Protein AF-X0Z1Y8-F1 (afdb_monomer)

Organism: NCBI:txid412755

pLDDT: mean 85.91, std 9.25, range [55.91, 96.5]

Foldseek 3Di:
DLFVCCQPVVDKDWDQQLCPDPVNVNDPVCVVVQFGTKIKHFQDDPPHGPGIDMDTDHPPDDHDDVVNNVVRNVVSPVRSNVVVVVVVVVVVVVVVVVVVVVVVVVVVVVVVVVLVVQLVQLVVQLVVCVVVVNPVSNVVSVVSNVVSVVVVVVVVVVVVVVPDPDDWDWDFDQVVVLVVVLCVVCVVVCVVVVHDDDDDDDPPGGTDGGRSVVVSVVSNVVRD

InterPro domains:
  IPR003018 GAF domain [PF01590] (6-83)
  IPR029016 GAF-like domain superfamily [G3DSA:3.30.450.40] (1-94)
  IPR036890 Histidine kinase/HSP90-like ATPase superfamily [G3DSA:3.30.565.10] (166-224)
  IPR036890 Histidine kinase/HSP90-like ATPase superfamily [SSF55874] (158-223)
  IPR052023 Sensor histidine kinase KdpD [PTHR45569] (35-223)

Nearest PDB structures (foldseek):
  3p01-assembly2_C  TM=8.371E-01  e=6.805E-04  Nostoc sp. PCC 7120 = FACHB-418
  3p01-assembly1_A  TM=8.060E-01  e=1.426E-03  Nostoc sp. PCC 7120 = FACHB-418
  2qyb-assembly1_A-2  TM=7.926E-01  e=8.010E-03  Geobacter sulfurreducens PCA
  4q20-assembly1_A  TM=4.928E-01  e=6.658E-03  Caulobacter vibrioides CB15
  6paj-assembly1_B  TM=5.380E-01  e=1.283E-01  Staphylococcus aureus

Sequence (224 aa):
TIMNMVITQGEAVLSADALADERFHGGESIVAGNIRSAICVPLRSRDKVLGLVQVHNEEGSRQFSEDDQLMMVAIGNAAGMALENARLFQTILRAERLAAVGGVVAGLSHYIKNVLNGMQAGAMVVQMTLQNKDLDGLSKGWEIVRKNLGKVKDLVMDMLSYTKERKLQLEPVNPNDIVSDVLELMQSKAQGRGIRLTANLDSRLGAAMLDPTGIHRVLLNLVG

Mean predicted aligned error: 14.87 Å

Structure (mmCIF, N/CA/C/O backbone):
data_AF-X0Z1Y8-F1
#
_entry.id   AF-X0Z1Y8-F1
#
loop_
_atom_site.group_PDB
_atom_site.id
_at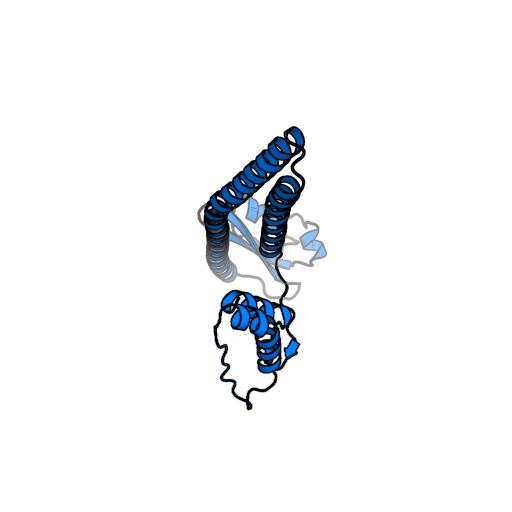om_site.type_symbol
_atom_site.label_atom_id
_atom_site.label_alt_id
_atom_site.label_comp_id
_atom_site.label_asym_id
_atom_site.label_entity_id
_atom_site.label_seq_id
_atom_site.pdbx_PDB_ins_code
_atom_site.Cartn_x
_atom_site.Cartn_y
_atom_site.Cartn_z
_atom_site.occupancy
_atom_site.B_iso_or_equiv
_atom_site.auth_seq_id
_atom_site.auth_comp_id
_atom_site.auth_asym_id
_atom_site.auth_atom_id
_atom_site.pdbx_PDB_model_num
ATOM 1 N N . THR A 1 1 ? 34.442 -0.275 -17.923 1.00 78.12 1 THR A N 1
ATOM 2 C CA . THR A 1 1 ? 33.423 -1.136 -18.564 1.00 78.12 1 THR A CA 1
ATOM 3 C C . THR A 1 1 ? 32.461 -0.266 -19.354 1.00 78.12 1 THR A C 1
ATOM 5 O O . THR A 1 1 ? 32.333 0.912 -19.026 1.00 78.12 1 THR A O 1
ATOM 8 N N . ILE A 1 2 ? 31.782 -0.827 -20.361 1.00 81.62 2 ILE A N 1
ATOM 9 C CA . ILE A 1 2 ? 30.791 -0.114 -21.194 1.00 81.62 2 ILE A CA 1
ATOM 10 C C . ILE A 1 2 ? 29.753 0.620 -20.322 1.00 81.62 2 ILE A C 1
ATOM 12 O O . ILE A 1 2 ? 29.476 1.796 -20.534 1.00 81.62 2 ILE A O 1
ATOM 16 N N . MET A 1 3 ? 29.246 -0.042 -19.277 1.00 84.88 3 MET A N 1
ATOM 17 C CA . MET A 1 3 ? 28.254 0.522 -18.352 1.00 84.88 3 MET A CA 1
ATOM 18 C C . MET A 1 3 ? 28.742 1.783 -17.622 1.00 84.88 3 MET A C 1
ATOM 20 O O . MET A 1 3 ? 28.025 2.780 -17.581 1.00 84.88 3 MET A O 1
ATOM 24 N N . ASN A 1 4 ? 29.965 1.775 -17.076 1.00 84.50 4 ASN A N 1
ATOM 25 C CA . ASN A 1 4 ? 30.493 2.922 -16.323 1.00 84.50 4 ASN A CA 1
ATOM 26 C C . ASN A 1 4 ? 30.640 4.168 -17.197 1.00 84.50 4 ASN A C 1
ATOM 28 O O . ASN A 1 4 ? 30.411 5.277 -16.719 1.00 84.50 4 ASN A O 1
ATOM 32 N N . MET A 1 5 ? 31.004 3.988 -18.468 1.00 84.38 5 MET A N 1
ATOM 33 C CA . MET A 1 5 ? 31.133 5.095 -19.412 1.00 84.38 5 MET A CA 1
ATOM 34 C C . MET A 1 5 ? 29.774 5.767 -19.634 1.00 84.38 5 MET A C 1
ATOM 36 O O . MET A 1 5 ? 29.654 6.976 -19.454 1.00 84.38 5 MET A O 1
ATOM 40 N N . VAL A 1 6 ? 28.727 4.971 -19.872 1.00 88.31 6 VAL A N 1
ATOM 41 C CA . VAL A 1 6 ? 27.353 5.468 -20.053 1.00 88.31 6 VAL A CA 1
ATOM 42 C C . VAL A 1 6 ? 26.800 6.123 -18.783 1.00 88.31 6 VAL A C 1
ATOM 44 O O . VAL A 1 6 ? 26.145 7.155 -18.869 1.00 88.31 6 VAL A O 1
ATOM 47 N N . ILE A 1 7 ? 27.076 5.581 -17.593 1.00 87.19 7 ILE A N 1
ATOM 48 C CA . ILE A 1 7 ? 26.606 6.171 -16.325 1.00 87.19 7 ILE A CA 1
ATOM 49 C C . ILE A 1 7 ? 27.295 7.510 -16.039 1.00 87.19 7 ILE A C 1
ATOM 51 O O . ILE A 1 7 ? 26.641 8.453 -15.601 1.00 87.19 7 ILE A O 1
ATOM 55 N N . THR A 1 8 ? 28.607 7.592 -16.276 1.00 85.31 8 THR A N 1
ATOM 56 C CA . THR A 1 8 ? 29.418 8.754 -15.878 1.00 85.31 8 THR A CA 1
ATOM 57 C C . THR A 1 8 ? 29.324 9.889 -16.893 1.00 85.31 8 THR A C 1
ATOM 59 O O . THR A 1 8 ? 29.203 11.047 -16.510 1.00 85.31 8 THR A O 1
ATOM 62 N N . GLN A 1 9 ? 29.375 9.564 -18.186 1.00 86.56 9 GLN A N 1
ATOM 63 C CA . GLN A 1 9 ? 29.324 10.552 -19.269 1.00 86.56 9 GLN A CA 1
ATOM 64 C C . GLN A 1 9 ? 27.881 10.831 -19.703 1.00 86.56 9 GLN A C 1
ATOM 66 O O . GLN A 1 9 ? 27.570 11.902 -20.217 1.00 86.56 9 GLN A O 1
ATOM 71 N N . GLY A 1 10 ? 26.968 9.882 -19.472 1.00 85.25 10 GLY A N 1
ATOM 72 C CA . GLY A 1 10 ? 25.587 9.983 -19.929 1.00 85.25 10 GLY A CA 1
ATOM 73 C C . GLY A 1 10 ? 25.446 9.879 -21.447 1.00 85.25 10 GLY A C 1
ATOM 74 O O . GLY A 1 10 ? 24.407 10.245 -21.98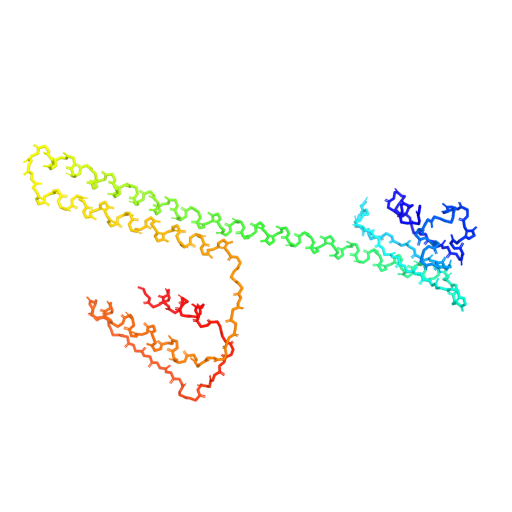4 1.00 85.25 10 GLY A O 1
ATOM 75 N N . GLU A 1 11 ? 26.464 9.404 -22.153 1.00 89.19 11 GLU A N 1
ATOM 76 C CA . GLU A 1 11 ? 26.443 9.258 -23.605 1.00 89.19 11 GLU A CA 1
ATOM 77 C C . GLU A 1 11 ? 26.226 7.801 -23.996 1.00 89.19 11 GLU A C 1
ATOM 79 O O . GLU A 1 11 ? 26.629 6.883 -23.282 1.00 89.19 11 GLU A O 1
ATOM 84 N N . ALA A 1 12 ? 25.543 7.589 -25.119 1.00 91.94 12 ALA A N 1
ATOM 85 C CA . ALA A 1 12 ? 25.347 6.257 -25.665 1.00 91.94 12 ALA A CA 1
ATOM 86 C C . ALA A 1 12 ? 26.664 5.712 -26.227 1.00 91.94 12 ALA A C 1
ATOM 88 O O . ALA A 1 12 ? 27.411 6.425 -26.890 1.00 91.94 12 ALA A O 1
ATOM 89 N N . VAL A 1 13 ? 26.908 4.426 -26.007 1.00 92.81 13 VAL A N 1
ATOM 90 C CA . VAL A 1 13 ? 28.090 3.720 -26.494 1.00 92.81 13 VAL A CA 1
ATOM 91 C C . VAL A 1 13 ? 27.657 2.670 -27.506 1.00 92.81 13 VAL A C 1
ATOM 93 O O . VAL A 1 13 ? 26.865 1.785 -27.183 1.00 92.81 13 VAL A O 1
ATOM 96 N N . LEU A 1 14 ? 28.222 2.754 -28.707 1.00 91.81 14 LEU A N 1
ATOM 97 C CA . LEU A 1 14 ? 28.202 1.704 -29.720 1.00 91.81 14 LEU A CA 1
ATOM 98 C C . LEU A 1 14 ? 29.616 1.127 -29.852 1.00 91.81 14 LEU A C 1
ATOM 100 O O . LEU A 1 14 ? 30.602 1.868 -29.937 1.00 91.81 14 LEU A O 1
ATOM 104 N N . SER A 1 15 ? 29.708 -0.200 -29.842 1.00 89.75 15 SER A N 1
ATOM 105 C CA . SER A 1 15 ? 30.943 -0.939 -30.089 1.00 89.75 15 SER A CA 1
ATOM 106 C C . SER A 1 15 ? 30.667 -2.081 -31.063 1.00 89.75 15 SER A C 1
ATOM 108 O O . SER A 1 15 ? 29.771 -2.896 -30.829 1.00 89.75 15 SER A O 1
ATOM 110 N N . ALA A 1 16 ? 31.414 -2.113 -32.168 1.00 82.00 16 ALA A N 1
ATOM 111 C CA . ALA A 1 16 ? 31.315 -3.157 -33.189 1.00 82.00 16 ALA A CA 1
ATOM 112 C C . ALA A 1 16 ? 32.078 -4.435 -32.793 1.00 82.00 16 ALA A C 1
ATOM 114 O O . ALA A 1 16 ? 31.655 -5.529 -33.164 1.00 82.00 16 ALA A O 1
ATOM 115 N N . ASP A 1 17 ? 33.154 -4.288 -32.011 1.00 83.56 17 ASP A N 1
ATOM 116 C CA . ASP A 1 17 ? 33.876 -5.376 -31.347 1.00 83.56 17 ASP A CA 1
ATOM 117 C C . ASP A 1 17 ? 34.370 -4.912 -29.968 1.00 83.56 17 ASP A C 1
ATOM 119 O O . ASP A 1 17 ? 35.420 -4.288 -29.844 1.00 83.56 17 ASP A O 1
ATOM 123 N N . ALA A 1 18 ? 33.609 -5.220 -28.922 1.00 82.12 18 ALA A N 1
ATOM 124 C CA . ALA A 1 18 ? 33.874 -4.818 -27.549 1.00 82.12 18 ALA A CA 1
ATOM 125 C C . ALA A 1 18 ? 35.120 -5.485 -26.941 1.00 82.12 18 ALA A C 1
ATOM 127 O O . ALA A 1 18 ? 35.651 -4.962 -25.959 1.00 82.12 18 ALA A O 1
ATOM 128 N N . LEU A 1 19 ? 35.584 -6.615 -27.495 1.00 79.06 19 LEU A N 1
ATOM 129 C CA . LEU A 1 19 ? 36.833 -7.262 -27.080 1.00 79.06 19 LEU A CA 1
ATOM 130 C C . LEU A 1 19 ? 38.054 -6.555 -27.675 1.00 79.06 19 LEU A C 1
ATOM 132 O O . LEU A 1 19 ? 39.077 -6.452 -27.000 1.00 79.06 19 LEU A O 1
ATOM 136 N N . ALA A 1 20 ? 37.937 -6.057 -28.908 1.00 80.06 20 ALA A N 1
ATOM 137 C CA . ALA A 1 20 ? 38.989 -5.301 -29.588 1.00 80.06 20 ALA A CA 1
ATOM 138 C C . ALA A 1 20 ? 38.958 -3.788 -29.285 1.00 80.06 20 ALA A C 1
ATOM 140 O O . ALA A 1 20 ? 39.899 -3.069 -29.614 1.00 80.06 20 ALA A O 1
ATOM 141 N N . ASP A 1 21 ? 37.887 -3.288 -28.668 1.00 82.12 21 ASP A N 1
ATOM 142 C CA . ASP A 1 21 ? 37.710 -1.872 -28.349 1.00 82.12 21 ASP A CA 1
ATOM 143 C C . ASP A 1 21 ? 38.613 -1.432 -27.183 1.00 82.12 21 ASP A C 1
ATOM 145 O O . ASP A 1 21 ? 38.378 -1.758 -26.011 1.00 82.12 21 ASP A O 1
ATOM 149 N N . GLU A 1 22 ? 39.638 -0.634 -27.501 1.00 78.88 22 GLU A N 1
ATOM 150 C CA . GLU A 1 22 ? 40.607 -0.102 -26.533 1.00 78.88 22 GLU A CA 1
ATOM 151 C C . GLU A 1 22 ? 39.940 0.674 -25.388 1.00 78.88 22 GLU A C 1
ATOM 153 O O . GLU A 1 22 ? 40.466 0.708 -24.278 1.00 78.88 22 GLU A O 1
ATOM 158 N N . ARG A 1 23 ? 38.736 1.235 -25.586 1.00 81.00 23 ARG A N 1
ATOM 159 C CA . ARG A 1 23 ? 38.003 1.938 -24.516 1.00 81.00 23 ARG A CA 1
ATOM 160 C C . ARG A 1 23 ? 37.663 1.020 -23.342 1.00 81.00 23 ARG A C 1
ATOM 162 O O . ARG A 1 23 ? 37.472 1.501 -22.222 1.00 81.00 23 ARG A O 1
ATOM 169 N N . PHE A 1 24 ? 37.573 -0.293 -23.566 1.00 79.44 24 PHE A N 1
ATOM 170 C CA . PHE A 1 24 ? 37.102 -1.251 -22.563 1.00 79.44 24 PHE A CA 1
ATOM 171 C C . PHE A 1 24 ? 38.148 -2.273 -22.118 1.00 79.44 24 PHE A C 1
ATOM 173 O O . PHE A 1 24 ? 37.882 -2.965 -21.133 1.00 79.44 24 PHE A O 1
ATOM 180 N N . HIS A 1 25 ? 39.312 -2.330 -22.781 1.00 72.56 25 HIS A N 1
ATOM 181 C CA . HIS A 1 25 ? 40.465 -3.174 -22.428 1.00 72.56 25 HIS A CA 1
ATOM 182 C C . HIS A 1 25 ? 40.100 -4.646 -22.139 1.00 72.56 25 HIS A C 1
ATOM 184 O O . HIS A 1 25 ? 40.659 -5.254 -21.229 1.00 72.56 25 HIS A O 1
ATOM 190 N N . GLY A 1 26 ? 39.112 -5.211 -22.848 1.00 63.31 26 GLY A N 1
ATOM 191 C CA . GLY A 1 26 ? 38.661 -6.588 -22.610 1.00 63.31 26 GLY A CA 1
ATOM 192 C C . GLY A 1 26 ? 38.168 -6.842 -21.178 1.00 63.31 26 GLY A C 1
ATOM 193 O O . GLY A 1 26 ? 38.454 -7.889 -20.608 1.00 63.31 26 GLY A O 1
ATOM 194 N N . GLY A 1 27 ? 37.474 -5.877 -20.562 1.00 74.88 27 GLY A N 1
ATOM 195 C CA . GLY A 1 27 ? 37.014 -5.995 -19.173 1.00 74.88 27 GLY A CA 1
ATOM 196 C C . GLY A 1 27 ? 36.265 -7.306 -18.878 1.00 74.88 27 GLY A C 1
ATOM 197 O O . GLY A 1 27 ? 35.557 -7.824 -19.740 1.00 74.88 27 GLY A O 1
ATOM 198 N N . GLU A 1 28 ? 36.377 -7.816 -17.645 1.00 69.44 28 GLU A N 1
ATOM 199 C CA . GLU A 1 28 ? 35.898 -9.159 -17.254 1.00 69.44 28 GLU A CA 1
ATOM 200 C C . GLU A 1 28 ? 34.459 -9.466 -17.688 1.00 69.44 28 GLU A C 1
ATOM 202 O O . GLU A 1 28 ? 34.179 -10.567 -18.146 1.00 69.44 28 GLU A O 1
ATOM 207 N N . SER A 1 29 ? 33.548 -8.491 -17.618 1.00 70.50 29 SER A N 1
ATOM 208 C CA . SER A 1 29 ? 32.147 -8.671 -18.021 1.00 70.50 29 SER A CA 1
ATOM 209 C C . SER A 1 29 ? 31.949 -8.855 -19.534 1.00 70.50 29 SER A C 1
ATOM 211 O O . SER A 1 29 ? 30.953 -9.432 -19.953 1.00 70.50 29 SER A O 1
ATOM 213 N N . ILE A 1 30 ? 32.858 -8.323 -20.356 1.00 74.44 30 ILE A N 1
ATOM 214 C CA . ILE A 1 30 ? 32.839 -8.448 -21.822 1.00 74.44 30 ILE A CA 1
ATOM 215 C C . ILE A 1 30 ? 33.364 -9.830 -22.212 1.00 74.44 30 ILE A C 1
ATOM 217 O O . ILE A 1 30 ? 32.741 -10.514 -23.021 1.00 74.44 30 ILE A O 1
ATOM 221 N N . VAL A 1 31 ? 34.459 -10.260 -21.575 1.00 71.44 31 VAL A N 1
ATOM 222 C CA . VAL A 1 31 ? 35.073 -11.578 -21.791 1.00 71.44 31 VAL A CA 1
ATOM 223 C C . VAL A 1 31 ? 34.163 -12.697 -21.286 1.00 71.44 31 VAL A C 1
ATOM 225 O O . VAL A 1 31 ? 33.881 -13.634 -22.025 1.00 71.44 31 VAL A O 1
ATOM 228 N N . ALA A 1 32 ? 33.640 -12.584 -20.062 1.00 70.62 32 ALA A N 1
ATOM 229 C CA . ALA A 1 32 ? 32.746 -13.584 -19.478 1.00 70.62 32 ALA A CA 1
ATOM 230 C C . ALA A 1 32 ? 31.402 -13.698 -20.216 1.00 70.62 32 ALA A C 1
ATOM 232 O O . ALA A 1 32 ? 30.784 -14.758 -20.196 1.00 70.62 32 ALA A O 1
ATOM 233 N N . GLY A 1 33 ? 30.949 -12.616 -20.859 1.00 69.25 33 GLY A N 1
ATOM 234 C CA . GLY A 1 33 ? 29.703 -12.576 -21.626 1.00 69.25 33 GLY A CA 1
ATOM 235 C C . GLY A 1 33 ? 29.858 -12.849 -23.124 1.00 69.25 33 GLY A C 1
ATOM 236 O O . GLY A 1 33 ? 28.874 -12.712 -23.839 1.00 69.25 33 GLY A O 1
ATOM 237 N N . ASN A 1 34 ? 31.068 -13.162 -23.611 1.00 77.62 34 ASN A N 1
ATOM 238 C CA . ASN A 1 34 ? 31.392 -13.298 -25.040 1.00 77.62 34 ASN A CA 1
ATOM 239 C C . ASN A 1 34 ? 30.817 -12.161 -25.918 1.00 77.62 34 ASN A C 1
ATOM 241 O O . ASN A 1 34 ? 30.298 -12.380 -27.016 1.00 77.62 34 ASN A O 1
ATOM 245 N N . ILE A 1 35 ? 30.867 -10.929 -25.403 1.00 81.56 35 ILE A N 1
ATOM 246 C CA . ILE A 1 35 ? 30.232 -9.770 -26.033 1.00 81.56 35 ILE A CA 1
ATOM 247 C C . ILE A 1 35 ? 31.083 -9.329 -27.223 1.00 81.56 35 ILE A C 1
ATOM 249 O O . ILE A 1 35 ? 32.196 -8.837 -27.038 1.00 81.56 35 ILE A O 1
ATOM 253 N N . ARG A 1 36 ? 30.540 -9.460 -28.440 1.00 84.00 36 ARG A N 1
ATOM 254 C CA . ARG A 1 36 ? 31.187 -8.983 -29.668 1.00 84.00 36 ARG A CA 1
ATOM 255 C C . ARG A 1 36 ? 30.708 -7.588 -30.023 1.00 84.00 36 ARG A C 1
ATOM 257 O O . ARG A 1 36 ? 31.449 -6.644 -29.822 1.00 84.00 36 ARG A O 1
ATOM 264 N N . SER A 1 37 ? 29.460 -7.404 -30.439 1.00 87.94 37 SER A N 1
ATOM 265 C CA . SER A 1 37 ? 28.920 -6.053 -30.658 1.00 87.94 37 SER A CA 1
ATOM 266 C C . SER A 1 37 ? 27.974 -5.654 -29.535 1.00 87.94 37 SER A C 1
ATOM 268 O O . SER A 1 37 ? 27.176 -6.479 -29.093 1.00 87.94 37 SER A O 1
ATOM 270 N N . ALA A 1 38 ? 28.000 -4.394 -29.102 1.00 90.69 38 ALA A N 1
ATOM 271 C CA . ALA A 1 38 ? 27.115 -3.900 -28.052 1.00 90.69 38 ALA A CA 1
ATOM 272 C C . ALA A 1 38 ? 26.642 -2.464 -28.299 1.00 90.69 38 ALA A C 1
ATOM 274 O O . ALA A 1 38 ? 27.422 -1.598 -28.696 1.00 90.69 38 ALA A O 1
ATOM 275 N N . ILE A 1 39 ? 25.375 -2.214 -27.971 1.00 92.81 39 ILE A N 1
ATOM 276 C CA . ILE A 1 39 ? 24.812 -0.881 -27.760 1.00 92.81 39 ILE A CA 1
ATOM 277 C C . ILE A 1 39 ? 24.496 -0.747 -26.275 1.00 92.81 39 ILE A C 1
ATOM 279 O O . ILE A 1 39 ? 23.815 -1.593 -25.695 1.00 92.81 39 ILE A O 1
ATOM 283 N N . CYS A 1 40 ? 24.940 0.339 -25.660 1.00 93.38 40 CYS A N 1
ATOM 284 C CA . CYS A 1 40 ? 24.544 0.714 -24.313 1.00 93.38 40 CYS A CA 1
ATOM 285 C C . CYS A 1 40 ? 24.048 2.157 -24.323 1.00 93.38 40 CYS A C 1
ATOM 287 O O . CYS A 1 40 ? 24.768 3.063 -24.740 1.00 93.38 40 CYS A O 1
ATOM 289 N N . VAL A 1 41 ? 22.814 2.373 -23.878 1.00 95.31 41 VAL A N 1
ATOM 290 C CA . VAL A 1 41 ? 22.162 3.685 -23.868 1.00 95.31 41 VAL A CA 1
ATOM 291 C C . VAL A 1 41 ? 21.711 4.045 -22.459 1.00 95.31 41 VAL A C 1
ATOM 293 O O . VAL A 1 41 ? 21.265 3.173 -21.708 1.00 95.31 41 VAL A O 1
ATOM 296 N N . PRO A 1 42 ? 21.807 5.321 -22.067 1.00 94.94 42 PRO A N 1
ATOM 297 C CA . PRO A 1 42 ? 21.351 5.755 -20.760 1.00 94.94 42 PRO A CA 1
ATOM 298 C C . PRO A 1 42 ? 19.821 5.867 -20.731 1.00 94.94 42 PRO A C 1
ATOM 300 O O . PRO A 1 42 ? 19.185 6.315 -21.685 1.00 94.94 42 PRO A O 1
ATOM 303 N N . LEU A 1 43 ? 19.227 5.525 -19.592 1.00 95.44 43 LEU A N 1
ATOM 304 C CA . LEU A 1 43 ? 17.845 5.858 -19.267 1.00 95.44 43 LEU A CA 1
ATOM 305 C C . LEU A 1 43 ? 17.826 7.252 -18.651 1.00 95.44 43 LEU A C 1
ATOM 307 O O . LEU A 1 43 ? 18.103 7.413 -17.459 1.00 95.44 43 LEU A O 1
ATOM 311 N N . ARG A 1 44 ? 17.560 8.274 -19.465 1.00 88.56 44 ARG A N 1
ATOM 312 C CA . ARG A 1 44 ? 17.627 9.675 -19.033 1.00 88.56 44 ARG A CA 1
ATOM 313 C C . ARG A 1 44 ? 16.255 10.249 -18.727 1.00 88.56 44 ARG A C 1
ATOM 315 O O . ARG A 1 44 ? 15.292 10.028 -19.454 1.00 88.56 44 ARG A O 1
ATOM 322 N N . SER A 1 45 ? 16.200 11.047 -17.671 1.00 89.06 45 SER A N 1
ATOM 323 C CA . SER A 1 45 ? 15.100 11.972 -17.422 1.00 89.06 45 SER A CA 1
ATOM 324 C C . SER A 1 45 ? 15.689 13.324 -17.042 1.00 89.06 45 SER A C 1
ATOM 326 O O . SER A 1 45 ? 16.414 13.433 -16.049 1.00 89.06 45 SER A O 1
ATOM 328 N N . ARG A 1 46 ? 15.400 14.351 -17.851 1.00 82.94 46 ARG A N 1
ATOM 329 C CA . ARG A 1 46 ? 16.033 15.680 -17.755 1.00 82.94 46 ARG A CA 1
ATOM 330 C C . ARG A 1 46 ? 17.565 15.540 -17.688 1.00 82.94 46 ARG A C 1
ATOM 332 O O . ARG A 1 46 ? 18.144 14.861 -18.530 1.00 82.94 46 ARG A O 1
ATOM 339 N N . ASP A 1 47 ? 18.200 16.108 -16.666 1.00 81.38 47 ASP A N 1
ATOM 340 C CA . ASP A 1 47 ? 19.659 16.139 -16.502 1.00 81.38 47 ASP A CA 1
ATOM 341 C C . ASP A 1 47 ? 20.218 14.939 -15.714 1.00 81.38 47 ASP A C 1
ATOM 343 O O . ASP A 1 47 ? 21.361 14.970 -15.256 1.00 81.38 47 ASP A O 1
ATOM 347 N N . LYS A 1 48 ? 19.420 13.882 -15.495 1.00 88.06 48 LYS A N 1
ATOM 348 C CA . LYS A 1 48 ? 19.820 12.723 -14.683 1.00 88.06 48 LYS A CA 1
ATOM 349 C C . LYS A 1 48 ? 19.751 11.419 -15.465 1.00 88.06 48 LYS A C 1
ATOM 351 O O . LYS A 1 48 ? 18.752 11.106 -16.112 1.00 88.06 48 LYS A O 1
ATOM 356 N N . VAL A 1 49 ? 20.811 10.625 -15.335 1.00 91.62 49 VAL A N 1
ATOM 357 C CA . VAL A 1 49 ? 20.840 9.220 -15.752 1.00 91.62 49 VAL A CA 1
ATOM 358 C C . VAL A 1 49 ? 20.246 8.389 -14.615 1.00 91.62 49 VAL A C 1
ATOM 360 O O . VAL A 1 49 ? 20.801 8.337 -13.520 1.00 91.62 49 VAL A O 1
ATOM 363 N N . LEU A 1 50 ? 19.091 7.776 -14.860 1.00 92.00 50 LEU A N 1
ATOM 364 C CA . LEU A 1 50 ? 18.382 6.930 -13.893 1.00 92.00 50 LEU A CA 1
ATOM 365 C C . LEU A 1 50 ? 18.829 5.466 -13.958 1.00 92.00 50 LEU A C 1
ATOM 367 O O . LEU A 1 50 ? 18.593 4.702 -13.026 1.00 92.00 50 LEU A O 1
ATOM 371 N N . GLY A 1 51 ? 19.456 5.079 -15.066 1.00 91.75 51 GLY A N 1
ATOM 372 C CA . GLY A 1 51 ? 19.927 3.730 -15.336 1.00 91.75 51 GLY A CA 1
ATOM 373 C C . GLY A 1 51 ? 20.460 3.620 -16.759 1.00 91.75 51 GLY A C 1
ATOM 374 O O . GLY A 1 51 ? 20.736 4.630 -17.405 1.00 91.75 51 GLY A O 1
ATOM 375 N N . LEU A 1 52 ? 20.574 2.396 -17.259 1.00 94.19 52 LEU A N 1
ATOM 376 C CA . LEU A 1 52 ? 20.998 2.111 -18.625 1.00 94.19 52 LEU A CA 1
ATOM 377 C C . LEU A 1 52 ? 20.250 0.903 -19.180 1.00 94.19 52 LEU A C 1
ATOM 379 O O . LEU A 1 52 ? 19.731 0.083 -18.422 1.00 94.19 52 LEU A O 1
ATOM 383 N N . VAL A 1 53 ? 20.231 0.793 -20.502 1.00 92.56 53 VAL A N 1
ATOM 384 C CA . VAL A 1 53 ? 19.828 -0.409 -21.228 1.00 92.56 53 VAL A CA 1
ATOM 385 C C . VAL A 1 53 ? 20.989 -0.811 -22.116 1.00 92.56 53 VAL A C 1
ATOM 387 O O . VAL A 1 53 ? 21.532 0.014 -22.850 1.00 92.56 53 VAL A O 1
ATOM 390 N N . GLN A 1 54 ? 21.358 -2.084 -22.047 1.00 90.75 54 GLN A N 1
ATOM 391 C CA . GLN A 1 54 ? 22.400 -2.661 -22.877 1.00 90.75 54 GLN A CA 1
ATOM 392 C C . GLN A 1 54 ? 21.822 -3.805 -23.700 1.00 90.75 54 GLN A C 1
ATOM 394 O O . GLN A 1 54 ? 21.104 -4.652 -23.174 1.00 90.75 54 GLN A O 1
ATOM 399 N N . VAL A 1 55 ? 22.181 -3.838 -24.977 1.00 90.06 55 VAL A N 1
ATOM 400 C CA . VAL A 1 55 ? 21.935 -4.962 -25.879 1.00 90.06 55 VAL A CA 1
ATOM 401 C C . VAL A 1 55 ? 23.275 -5.364 -26.475 1.00 90.06 55 VAL A C 1
ATOM 403 O O . VAL A 1 55 ? 24.086 -4.505 -26.824 1.00 90.06 55 VAL A O 1
ATOM 406 N N . HIS A 1 56 ? 23.534 -6.664 -26.548 1.00 89.25 56 HIS A N 1
ATOM 407 C CA . HIS A 1 56 ? 24.752 -7.202 -27.131 1.00 89.25 56 HIS A CA 1
ATOM 408 C C . HIS A 1 56 ? 24.457 -8.415 -28.003 1.00 89.25 56 HIS A C 1
ATOM 410 O O . HIS A 1 56 ? 23.465 -9.105 -27.785 1.00 89.25 56 HIS A O 1
ATOM 416 N N . ASN A 1 57 ? 25.355 -8.669 -28.951 1.00 86.81 57 ASN A N 1
ATOM 417 C CA . ASN A 1 57 ? 25.358 -9.877 -29.759 1.00 86.81 57 ASN A CA 1
ATOM 418 C C . ASN A 1 57 ? 26.640 -10.681 -29.525 1.00 86.81 57 ASN A C 1
ATOM 420 O O . ASN A 1 57 ? 27.706 -10.125 -29.235 1.00 86.81 57 ASN A O 1
ATOM 424 N N . GLU A 1 58 ? 26.510 -11.988 -29.719 1.00 82.06 58 GLU A N 1
ATOM 425 C CA . GLU A 1 58 ? 27.605 -12.954 -29.720 1.00 82.06 58 GLU A CA 1
ATOM 426 C C . GLU A 1 58 ? 28.245 -13.080 -31.117 1.00 82.06 58 GLU A C 1
ATOM 428 O O . GLU A 1 58 ? 27.781 -12.510 -32.111 1.00 82.06 58 GLU A O 1
ATOM 433 N N . GLU A 1 59 ? 29.335 -13.837 -31.198 1.00 71.25 59 GLU A N 1
ATOM 434 C CA . GLU A 1 59 ? 30.122 -14.041 -32.416 1.00 71.25 59 GLU A CA 1
ATOM 435 C C . GLU A 1 59 ? 29.318 -14.664 -33.572 1.00 71.25 59 GLU A C 1
ATOM 437 O O . GLU A 1 59 ? 28.481 -15.540 -33.374 1.00 71.25 59 GLU A O 1
ATOM 442 N N . GLY A 1 60 ? 29.551 -14.182 -34.799 1.00 66.31 60 GLY A N 1
ATOM 443 C CA . GLY A 1 60 ? 28.808 -14.597 -36.000 1.00 66.31 60 GLY A CA 1
ATOM 444 C C . GLY A 1 60 ? 27.470 -13.875 -36.223 1.00 66.31 60 GLY A C 1
ATOM 445 O O . GLY A 1 60 ? 26.822 -14.096 -37.245 1.00 66.31 60 GLY A O 1
ATOM 446 N N . SER A 1 61 ? 27.070 -12.988 -35.310 1.00 73.50 61 SER A N 1
ATOM 447 C CA . SER A 1 61 ? 25.856 -12.172 -35.433 1.00 73.50 61 SER A CA 1
ATOM 44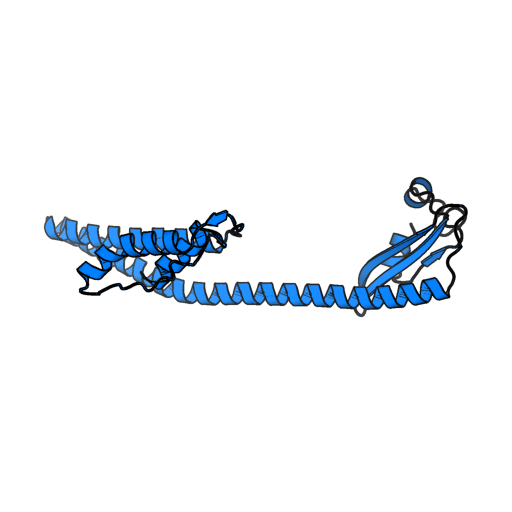8 C C . SER A 1 61 ? 26.093 -10.856 -36.187 1.00 73.50 61 SER A C 1
ATOM 450 O O . SER A 1 61 ? 27.222 -10.380 -36.317 1.00 73.50 61 SER A O 1
ATOM 452 N N . ARG A 1 62 ? 25.008 -10.228 -36.664 1.00 81.75 62 ARG A N 1
ATOM 453 C CA . ARG A 1 62 ? 25.039 -8.896 -37.295 1.00 81.75 62 ARG A CA 1
ATOM 454 C C . ARG A 1 62 ? 25.633 -7.850 -36.335 1.00 81.75 62 ARG A C 1
ATOM 456 O O . ARG A 1 62 ? 25.266 -7.811 -35.163 1.00 81.75 62 ARG A O 1
ATOM 463 N N . GLN A 1 63 ? 26.477 -6.961 -36.858 1.00 85.44 63 GLN A N 1
ATOM 464 C CA . GLN A 1 63 ? 26.949 -5.780 -36.131 1.00 85.44 63 GLN A CA 1
ATOM 465 C C . GLN A 1 63 ? 25.853 -4.714 -36.040 1.00 85.44 63 GLN A C 1
ATOM 467 O O . GLN A 1 63 ? 25.103 -4.482 -36.993 1.00 85.44 63 GLN A O 1
ATOM 472 N N . PHE A 1 64 ? 25.787 -4.053 -34.889 1.00 89.94 64 PHE A N 1
ATOM 473 C CA . PHE A 1 64 ? 24.914 -2.905 -34.691 1.00 89.94 64 PHE A CA 1
ATOM 474 C C . PHE A 1 64 ? 25.387 -1.700 -35.505 1.00 89.94 64 PHE A C 1
ATOM 476 O O . PHE A 1 64 ? 26.579 -1.405 -35.572 1.00 89.94 64 PHE A O 1
ATOM 483 N N . SER A 1 65 ? 24.427 -1.010 -36.106 1.00 91.62 65 SER A N 1
ATOM 484 C CA . SER A 1 65 ? 24.622 0.224 -36.861 1.00 91.62 65 SER A CA 1
ATOM 485 C C . SER A 1 65 ? 24.333 1.461 -36.007 1.00 91.62 65 SER A C 1
ATOM 487 O O . SER A 1 65 ? 23.765 1.372 -34.915 1.00 91.62 65 SER A O 1
ATOM 489 N N . GLU A 1 66 ? 24.686 2.635 -36.524 1.00 91.69 66 GLU A N 1
ATOM 490 C CA . GLU A 1 66 ? 24.322 3.912 -35.901 1.00 91.69 66 GLU A CA 1
ATOM 491 C C . GLU A 1 66 ? 22.798 4.115 -35.845 1.00 91.69 66 GLU A C 1
ATOM 493 O O . GLU A 1 66 ? 22.296 4.669 -34.869 1.00 91.69 66 GLU A O 1
ATOM 498 N N . ASP A 1 67 ? 22.047 3.589 -36.820 1.00 93.69 67 ASP A N 1
ATOM 499 C CA . ASP A 1 67 ? 20.578 3.616 -36.805 1.00 93.69 67 ASP A CA 1
ATOM 500 C C . ASP A 1 67 ? 20.013 2.805 -35.629 1.00 93.69 67 ASP A C 1
ATOM 502 O O . ASP A 1 67 ? 19.085 3.248 -34.943 1.00 93.69 67 ASP A O 1
ATOM 506 N N . ASP A 1 68 ? 20.613 1.643 -35.341 1.00 93.56 68 ASP A N 1
ATOM 507 C CA . ASP A 1 68 ? 20.248 0.822 -34.182 1.00 93.56 68 ASP A CA 1
ATOM 508 C C . ASP A 1 68 ? 20.540 1.584 -32.873 1.00 93.56 68 ASP A C 1
ATOM 510 O O . ASP A 1 68 ? 19.728 1.578 -31.942 1.00 93.56 68 ASP A O 1
ATOM 514 N N . GLN A 1 69 ? 21.671 2.300 -32.803 1.00 93.81 69 GLN A N 1
ATOM 515 C CA . GLN A 1 69 ? 22.008 3.154 -31.661 1.00 93.81 69 GLN A CA 1
ATOM 516 C C . GLN A 1 69 ? 21.013 4.312 -31.504 1.00 93.81 69 GLN A C 1
ATOM 518 O O . GLN A 1 69 ? 20.562 4.574 -30.388 1.00 93.81 69 GLN A O 1
ATOM 523 N N . LEU A 1 70 ? 20.641 4.988 -32.593 1.00 94.44 70 LEU A N 1
ATOM 524 C CA . LEU A 1 70 ? 19.692 6.102 -32.577 1.00 94.44 70 LEU A CA 1
ATOM 525 C C . LEU A 1 70 ? 18.316 5.650 -32.068 1.00 94.44 70 LEU A C 1
ATOM 527 O O . LEU A 1 70 ? 17.723 6.298 -31.199 1.00 94.44 70 LEU A O 1
ATOM 531 N N . MET A 1 71 ? 17.838 4.501 -32.551 1.00 95.00 71 MET A N 1
ATOM 532 C CA . MET A 1 71 ? 16.596 3.889 -32.081 1.00 95.00 71 MET A CA 1
ATOM 533 C C . MET A 1 71 ? 16.674 3.543 -30.589 1.00 95.00 71 MET A C 1
ATOM 535 O O . MET A 1 71 ? 15.756 3.858 -29.827 1.00 95.00 71 MET A O 1
ATOM 539 N N . MET A 1 72 ? 17.786 2.957 -30.144 1.00 95.12 72 MET A N 1
ATOM 540 C CA . MET A 1 72 ? 18.001 2.641 -28.732 1.00 95.12 72 MET A CA 1
ATOM 541 C C . MET A 1 72 ? 18.048 3.897 -27.856 1.00 95.12 72 MET A C 1
ATOM 543 O O . MET A 1 72 ? 17.486 3.888 -26.764 1.00 95.12 72 MET A O 1
ATOM 547 N N . VAL A 1 73 ? 18.638 5.002 -28.321 1.00 94.25 73 VAL A N 1
ATOM 548 C CA . VAL A 1 73 ? 18.625 6.287 -27.597 1.00 94.25 73 VAL A CA 1
ATOM 549 C C . VAL A 1 73 ? 17.197 6.806 -27.435 1.00 94.25 73 VAL A C 1
ATOM 551 O O . VAL A 1 73 ? 16.824 7.241 -26.343 1.00 94.25 73 VAL A O 1
ATOM 554 N N . ALA A 1 74 ? 16.370 6.721 -28.480 1.00 94.19 74 ALA A N 1
ATOM 555 C CA . ALA A 1 74 ? 14.964 7.113 -28.398 1.00 94.19 74 ALA A CA 1
ATOM 556 C C . ALA A 1 74 ? 14.195 6.267 -27.364 1.00 94.19 74 ALA A C 1
ATOM 558 O O . ALA A 1 74 ? 13.476 6.820 -26.526 1.00 94.19 74 ALA A O 1
ATOM 559 N N . ILE A 1 75 ? 14.404 4.945 -27.364 1.00 94.25 75 ILE A N 1
ATOM 560 C CA . ILE A 1 75 ? 13.828 4.025 -26.370 1.00 94.25 75 ILE A CA 1
ATOM 561 C C . ILE A 1 75 ? 14.326 4.365 -24.962 1.00 94.25 75 ILE A C 1
ATOM 563 O O . ILE A 1 75 ? 13.525 4.446 -24.032 1.00 94.25 75 ILE A O 1
ATOM 567 N N . GLY A 1 76 ? 15.629 4.605 -24.800 1.00 93.56 76 GLY A N 1
ATOM 568 C CA . GLY A 1 76 ? 16.242 4.934 -23.516 1.00 93.56 76 GLY A CA 1
ATOM 569 C C . GLY A 1 76 ? 15.682 6.220 -22.910 1.00 93.56 76 GLY A C 1
ATOM 570 O O . GLY A 1 76 ? 15.351 6.255 -21.724 1.00 93.56 76 GLY A O 1
ATOM 571 N N . ASN A 1 77 ? 15.473 7.252 -23.731 1.00 92.12 77 ASN A N 1
ATOM 572 C CA . ASN A 1 77 ? 14.836 8.498 -23.302 1.00 92.12 77 ASN A CA 1
ATOM 573 C C . ASN A 1 77 ? 13.367 8.283 -22.900 1.00 92.12 77 ASN A C 1
ATOM 575 O O . ASN A 1 77 ? 12.937 8.757 -21.847 1.00 92.12 77 ASN A O 1
ATOM 579 N N . ALA A 1 78 ? 12.593 7.538 -23.697 1.00 93.25 78 ALA A N 1
ATOM 580 C CA . ALA A 1 78 ? 11.196 7.238 -23.381 1.00 93.25 78 ALA A CA 1
ATOM 581 C C . ALA A 1 78 ? 11.059 6.425 -22.081 1.00 93.25 78 ALA A C 1
ATOM 583 O O . ALA A 1 78 ? 10.253 6.763 -21.211 1.00 93.25 78 ALA A O 1
ATOM 584 N N . ALA A 1 79 ? 11.888 5.392 -21.915 1.00 94.31 79 ALA A N 1
ATOM 585 C CA . ALA A 1 79 ? 11.921 4.559 -20.720 1.00 94.31 79 ALA A CA 1
ATOM 586 C C . ALA A 1 79 ? 12.403 5.337 -19.485 1.00 94.31 79 ALA A C 1
ATOM 588 O O . ALA A 1 79 ? 11.834 5.176 -18.406 1.00 94.31 79 ALA A O 1
ATOM 589 N N . GLY A 1 80 ? 13.391 6.226 -19.633 1.00 94.38 80 GLY A N 1
ATOM 590 C CA . GLY A 1 80 ? 13.849 7.104 -18.556 1.00 94.38 80 GLY A CA 1
ATOM 591 C C . GLY A 1 80 ? 12.750 8.046 -18.055 1.00 94.38 80 GLY A C 1
ATOM 592 O O . GLY A 1 80 ? 12.521 8.139 -16.848 1.00 94.38 80 GLY A O 1
ATOM 593 N N . MET A 1 81 ? 11.995 8.677 -18.961 1.00 93.25 81 MET A N 1
ATOM 594 C CA . MET A 1 81 ? 10.825 9.484 -18.587 1.00 93.25 81 MET A CA 1
ATOM 595 C C . MET A 1 81 ? 9.739 8.651 -17.897 1.00 93.25 81 MET A C 1
ATOM 597 O O . MET A 1 81 ? 9.197 9.069 -16.873 1.00 93.25 81 MET A O 1
ATOM 601 N N . ALA A 1 82 ? 9.423 7.468 -18.433 1.00 93.19 82 ALA A N 1
ATOM 602 C CA . ALA A 1 82 ? 8.418 6.581 -17.852 1.00 93.19 82 ALA A CA 1
ATOM 603 C C . ALA A 1 82 ? 8.805 6.119 -16.437 1.00 93.19 82 ALA A C 1
ATOM 605 O O . ALA A 1 82 ? 7.956 6.095 -15.545 1.00 93.19 82 ALA A O 1
ATOM 606 N N . LEU A 1 83 ? 10.086 5.810 -16.213 1.00 92.75 83 LEU A N 1
ATOM 607 C CA . LEU A 1 83 ? 10.610 5.411 -14.909 1.00 92.75 83 LEU A CA 1
ATOM 608 C C . LEU A 1 83 ? 10.486 6.539 -13.878 1.00 92.75 83 LEU A C 1
ATOM 610 O O . LEU A 1 83 ? 10.029 6.301 -12.758 1.00 92.75 83 LEU A O 1
ATOM 614 N N . GLU A 1 84 ? 10.836 7.770 -14.259 1.00 92.38 84 GLU A N 1
ATOM 615 C CA . GLU A 1 84 ? 10.681 8.931 -13.377 1.00 92.38 84 GLU A CA 1
ATOM 616 C C . GLU A 1 84 ? 9.206 9.192 -13.051 1.00 92.38 84 GLU A C 1
ATOM 618 O O . GLU A 1 84 ? 8.852 9.379 -11.887 1.00 92.38 84 GLU A O 1
ATOM 623 N N . ASN A 1 85 ? 8.322 9.118 -14.051 1.00 92.00 85 ASN A N 1
ATOM 624 C CA . ASN A 1 85 ? 6.881 9.272 -13.849 1.00 92.00 85 ASN A CA 1
ATOM 625 C C . ASN A 1 85 ? 6.322 8.207 -12.898 1.00 92.00 85 ASN A C 1
ATOM 627 O O . ASN A 1 85 ? 5.583 8.537 -11.970 1.00 92.00 85 ASN A O 1
ATOM 631 N N . ALA A 1 86 ? 6.707 6.941 -13.077 1.00 91.00 86 ALA A N 1
ATOM 632 C CA . ALA A 1 86 ? 6.296 5.854 -12.193 1.00 91.00 86 ALA A CA 1
ATOM 633 C C . ALA A 1 86 ? 6.779 6.080 -10.749 1.00 91.00 86 ALA A C 1
ATOM 635 O O . ALA A 1 86 ? 6.026 5.862 -9.795 1.00 91.00 86 ALA A O 1
ATOM 636 N N . ARG A 1 87 ? 8.011 6.573 -10.572 1.00 89.12 87 ARG A N 1
ATOM 637 C CA . ARG A 1 87 ? 8.578 6.909 -9.259 1.00 89.12 87 ARG A CA 1
ATOM 638 C C . ARG A 1 87 ? 7.849 8.078 -8.589 1.00 89.12 87 ARG A C 1
ATOM 640 O O . ARG A 1 87 ? 7.550 8.007 -7.392 1.00 89.12 87 ARG A O 1
ATOM 647 N N . LEU A 1 88 ? 7.555 9.141 -9.335 1.00 90.00 88 LEU A N 1
ATOM 648 C CA . LEU A 1 88 ? 6.793 10.290 -8.839 1.00 90.00 88 LEU A CA 1
ATOM 649 C C . LEU A 1 88 ? 5.380 9.867 -8.434 1.00 90.00 88 LEU A C 1
ATOM 651 O O . LEU A 1 88 ? 4.933 10.186 -7.334 1.00 90.00 88 LEU A O 1
ATOM 655 N N . PHE A 1 89 ? 4.719 9.062 -9.263 1.00 90.56 89 PHE A N 1
ATOM 656 C CA . PHE A 1 89 ? 3.389 8.536 -8.976 1.00 90.56 89 PHE A CA 1
ATOM 657 C C . PHE A 1 89 ? 3.362 7.664 -7.711 1.00 90.56 89 PHE A C 1
ATOM 659 O O . PHE A 1 89 ? 2.516 7.855 -6.840 1.00 90.56 89 PHE A O 1
ATOM 666 N N . GLN A 1 90 ? 4.341 6.770 -7.538 1.00 87.44 90 GLN A N 1
ATOM 667 C CA . GLN A 1 90 ? 4.523 5.994 -6.302 1.00 87.44 90 GLN A CA 1
ATOM 668 C C . GLN A 1 90 ? 4.706 6.887 -5.067 1.00 87.44 90 GLN A C 1
ATOM 670 O O . GLN A 1 90 ? 4.200 6.577 -3.989 1.00 87.44 90 GLN A O 1
ATOM 675 N N . THR A 1 91 ? 5.420 8.004 -5.212 1.00 87.00 91 THR A N 1
ATOM 676 C CA . THR A 1 91 ? 5.637 8.963 -4.120 1.00 87.00 91 THR A CA 1
ATOM 677 C C . THR A 1 91 ? 4.337 9.669 -3.741 1.00 87.00 91 THR A C 1
ATOM 679 O O . THR A 1 91 ? 4.025 9.760 -2.554 1.00 87.00 91 THR A O 1
ATOM 682 N N . ILE A 1 92 ? 3.547 10.093 -4.733 1.00 89.31 92 ILE A N 1
ATOM 683 C CA . ILE A 1 92 ? 2.216 10.678 -4.523 1.00 89.31 92 ILE A CA 1
ATOM 684 C C . ILE A 1 92 ? 1.305 9.677 -3.805 1.00 89.31 92 ILE A C 1
ATOM 686 O O . ILE A 1 92 ? 0.750 10.015 -2.765 1.00 89.31 92 ILE A O 1
ATOM 690 N N . LEU A 1 93 ? 1.228 8.428 -4.274 1.00 81.19 93 LEU A N 1
ATOM 691 C CA . LEU A 1 93 ? 0.423 7.382 -3.631 1.00 81.19 93 LEU A CA 1
ATOM 692 C C . LEU A 1 93 ? 0.837 7.122 -2.176 1.00 81.19 93 LEU A C 1
ATOM 694 O O . LEU A 1 93 ? -0.011 6.903 -1.311 1.00 81.19 93 LEU A O 1
ATOM 698 N N . ARG A 1 94 ? 2.142 7.137 -1.874 1.00 75.56 94 ARG A N 1
ATOM 699 C CA . ARG A 1 94 ? 2.628 7.008 -0.490 1.00 75.56 94 ARG A CA 1
ATOM 700 C C . ARG A 1 94 ? 2.222 8.202 0.366 1.00 75.56 94 ARG A C 1
ATOM 702 O O . ARG A 1 94 ? 1.809 7.999 1.505 1.00 75.56 94 ARG A O 1
ATOM 709 N N . ALA A 1 95 ? 2.328 9.418 -0.165 1.00 75.94 95 ALA A N 1
ATOM 710 C CA . ALA A 1 95 ? 1.910 10.628 0.532 1.00 75.94 95 ALA A CA 1
ATOM 711 C C . ALA A 1 95 ? 0.394 10.642 0.778 1.00 75.94 95 ALA A C 1
ATOM 713 O O . ALA A 1 95 ? -0.038 10.973 1.875 1.00 75.94 95 ALA A O 1
ATOM 714 N N . GLU A 1 96 ? -0.404 10.209 -0.196 1.00 77.75 96 GLU A N 1
ATOM 715 C CA . GLU A 1 96 ? -1.856 10.081 -0.076 1.00 77.75 96 GLU A CA 1
ATOM 716 C C . GLU A 1 96 ? -2.244 9.032 0.973 1.00 77.75 96 GLU A C 1
ATOM 718 O O . GLU A 1 96 ? -3.053 9.313 1.855 1.00 77.75 96 GLU A O 1
ATOM 723 N N . ARG A 1 97 ? -1.594 7.857 0.969 1.00 73.75 97 ARG A N 1
ATOM 724 C CA . ARG A 1 97 ? -1.756 6.856 2.038 1.00 73.75 97 ARG A CA 1
ATOM 725 C C . ARG A 1 97 ? -1.398 7.430 3.406 1.00 73.75 97 ARG A C 1
ATOM 727 O O . ARG A 1 97 ? -2.140 7.218 4.359 1.00 73.75 97 ARG A O 1
ATOM 734 N N . LEU A 1 98 ? -0.290 8.163 3.516 1.00 69.88 98 LEU A N 1
ATOM 735 C CA . LEU A 1 98 ? 0.131 8.782 4.774 1.00 69.88 98 LEU A CA 1
ATOM 736 C C . LEU A 1 98 ? -0.847 9.874 5.230 1.00 69.88 98 LEU A C 1
ATOM 738 O O . LEU A 1 98 ? -1.142 9.962 6.416 1.00 69.88 98 LEU A O 1
ATOM 742 N N . ALA A 1 99 ? -1.383 10.674 4.309 1.00 70.00 99 ALA A N 1
ATOM 743 C CA . ALA A 1 99 ? -2.390 11.690 4.599 1.00 70.00 99 ALA A CA 1
ATOM 744 C C . ALA A 1 99 ? -3.723 11.061 5.037 1.00 70.00 99 ALA A C 1
ATOM 746 O O . ALA A 1 99 ? -4.314 11.507 6.021 1.00 70.00 99 ALA A O 1
ATOM 747 N N . ALA A 1 100 ? -4.156 9.981 4.381 1.00 65.81 100 ALA A N 1
ATOM 748 C CA . ALA A 1 100 ? -5.310 9.190 4.800 1.00 65.81 100 ALA A CA 1
ATOM 749 C C . ALA A 1 100 ? -5.104 8.607 6.209 1.00 65.81 100 ALA A C 1
ATOM 751 O O . ALA A 1 100 ? -5.991 8.709 7.057 1.00 65.81 100 ALA A O 1
ATOM 752 N N . VAL A 1 101 ? -3.906 8.086 6.504 1.00 66.06 101 VAL A N 1
ATOM 753 C CA . VAL A 1 101 ? -3.516 7.679 7.865 1.00 66.06 101 VAL A CA 1
ATOM 754 C C . VAL A 1 101 ? -3.540 8.876 8.826 1.00 66.06 101 VAL A C 1
ATOM 756 O O . VAL A 1 101 ? -4.041 8.748 9.937 1.00 66.06 101 VAL A O 1
ATOM 759 N N . GLY A 1 102 ? -3.080 10.058 8.411 1.00 61.81 102 GLY A N 1
ATOM 760 C CA . GLY A 1 102 ? -3.113 11.284 9.214 1.00 61.81 102 GLY A CA 1
ATOM 761 C C . GLY A 1 102 ? -4.530 11.713 9.614 1.00 61.81 102 GLY A C 1
ATOM 762 O O . GLY A 1 102 ? -4.765 12.064 10.771 1.00 61.81 102 GLY A O 1
ATOM 763 N N . GLY A 1 103 ? -5.497 11.611 8.697 1.00 60.97 103 GLY A N 1
ATOM 764 C CA . GLY A 1 103 ? -6.914 11.849 8.992 1.00 60.97 103 GLY A CA 1
ATOM 765 C C . GLY A 1 103 ? -7.472 10.866 10.028 1.00 60.97 103 GLY A C 1
ATOM 766 O O . GLY A 1 103 ? -8.167 11.267 10.964 1.00 60.97 103 GLY A O 1
ATOM 767 N N . VAL A 1 104 ? -7.087 9.591 9.922 1.00 65.12 104 VAL A N 1
ATOM 768 C CA . VAL A 1 104 ? -7.418 8.558 10.916 1.00 65.12 104 VAL A CA 1
ATOM 769 C C . VAL A 1 104 ? -6.779 8.875 12.276 1.00 65.12 104 VAL A C 1
ATOM 771 O O . VAL A 1 104 ? -7.451 8.768 13.299 1.00 65.12 104 VAL A O 1
ATOM 774 N N . VAL A 1 105 ? -5.528 9.347 12.315 1.00 63.09 105 VAL A N 1
ATOM 775 C CA . VAL A 1 105 ? -4.824 9.740 13.554 1.00 63.09 105 VAL A CA 1
ATOM 776 C C . VAL A 1 105 ? -5.514 10.909 14.268 1.00 63.09 105 VAL A C 1
ATOM 778 O O . VAL A 1 105 ? -5.626 10.892 15.497 1.00 63.09 105 VAL A O 1
ATOM 781 N N . ALA A 1 106 ? -6.019 11.907 13.540 1.00 67.38 106 ALA A N 1
ATOM 782 C CA . ALA A 1 106 ? -6.754 13.022 14.143 1.00 67.38 106 ALA A CA 1
ATOM 783 C C . ALA A 1 106 ? -8.077 12.560 14.787 1.00 67.38 106 ALA A C 1
ATOM 785 O O . ALA A 1 106 ? -8.366 12.914 15.934 1.00 67.38 106 ALA A O 1
ATOM 786 N N . GLY A 1 107 ? -8.843 11.703 14.099 1.00 65.88 107 GLY A N 1
ATOM 787 C CA . GLY A 1 107 ? -10.059 11.092 14.653 1.00 65.88 107 GLY A CA 1
ATOM 788 C C . GLY A 1 107 ? -9.770 10.183 15.855 1.00 65.88 107 GLY A C 1
ATOM 789 O O . GLY A 1 107 ? -10.447 10.261 16.886 1.00 65.88 107 GLY A O 1
ATOM 790 N N . LEU A 1 108 ? -8.699 9.387 15.770 1.00 73.06 108 LEU A N 1
ATOM 791 C CA . LEU A 1 108 ? -8.202 8.557 16.867 1.00 73.06 108 LEU A CA 1
ATOM 792 C C . LEU A 1 108 ? -7.777 9.392 18.071 1.00 73.06 108 LEU A C 1
ATOM 794 O O . LEU A 1 108 ? -8.040 8.988 19.196 1.00 73.06 108 LEU A O 1
ATOM 798 N N . SER A 1 109 ? -7.170 10.561 17.869 1.00 80.44 109 SER A N 1
ATOM 799 C CA . SER A 1 109 ? -6.716 11.422 18.968 1.00 80.44 109 SER A CA 1
ATOM 800 C C . SER A 1 109 ? -7.881 11.865 19.852 1.00 80.44 109 SER A C 1
ATOM 802 O O . SER A 1 109 ? -7.797 11.795 21.080 1.00 80.44 109 SER A O 1
ATOM 804 N N . HIS A 1 110 ? -9.003 12.256 19.242 1.00 81.62 110 HIS A N 1
ATOM 805 C CA . HIS A 1 110 ? -10.222 12.575 19.984 1.00 81.62 110 HIS A CA 1
ATOM 806 C C . HIS A 1 110 ? -10.767 11.348 20.729 1.00 81.62 110 HIS A C 1
ATOM 808 O O . HIS A 1 110 ? -11.147 11.428 21.898 1.00 81.62 110 HIS A O 1
ATOM 814 N N . TYR A 1 111 ? -10.754 10.184 20.080 1.00 81.00 111 TYR A N 1
ATOM 815 C CA . TYR A 1 1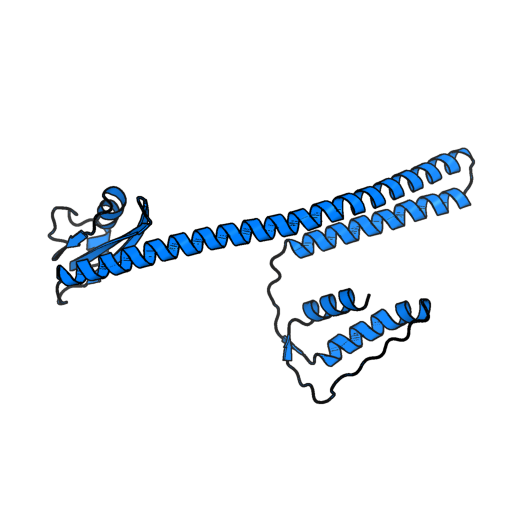11 ? -11.233 8.945 20.680 1.00 81.00 111 TYR A CA 1
ATOM 816 C C . TYR A 1 111 ? -10.358 8.474 21.858 1.00 81.00 111 TYR A C 1
ATOM 818 O O . TYR A 1 111 ? -10.882 8.145 22.922 1.00 81.00 111 TYR A O 1
ATOM 826 N N . ILE A 1 112 ? -9.031 8.529 21.723 1.00 85.06 112 ILE A N 1
ATOM 827 C CA . ILE A 1 112 ? -8.060 8.242 22.788 1.00 85.06 112 ILE A CA 1
ATOM 828 C C . ILE A 1 112 ? -8.275 9.195 23.962 1.00 85.06 112 ILE A C 1
ATOM 830 O O . ILE A 1 112 ? -8.325 8.745 25.106 1.00 85.06 112 ILE A O 1
ATOM 834 N N . LYS A 1 113 ? -8.474 10.494 23.696 1.00 84.94 113 LYS A N 1
ATOM 835 C CA . LYS A 1 113 ? -8.760 11.488 24.739 1.00 84.94 113 LYS A CA 1
ATOM 836 C C . LYS A 1 113 ? -10.014 11.124 25.536 1.00 84.94 113 LYS A C 1
ATOM 838 O O . LYS A 1 113 ? -9.998 11.185 26.761 1.00 84.94 113 LYS A O 1
ATOM 843 N N . ASN A 1 114 ? -11.071 10.671 24.863 1.00 87.12 114 ASN A N 1
ATOM 844 C CA . ASN A 1 114 ? -12.302 10.234 25.527 1.00 87.12 114 ASN A CA 1
ATOM 845 C C . ASN A 1 114 ? -12.088 8.999 26.407 1.00 87.12 114 ASN A C 1
ATOM 847 O O . ASN A 1 114 ? -12.599 8.936 27.525 1.00 87.12 114 ASN A O 1
ATOM 851 N N . VAL A 1 115 ? -11.326 8.022 25.916 1.00 89.19 115 VAL A N 1
ATOM 852 C CA . VAL A 1 115 ? -10.998 6.804 26.666 1.00 89.19 115 VAL A CA 1
ATOM 853 C C . VAL A 1 115 ? -10.134 7.129 27.890 1.00 89.19 115 VAL A C 1
ATOM 855 O O . VAL A 1 115 ? -10.392 6.608 28.977 1.00 89.19 115 VAL A O 1
ATOM 858 N N . LEU A 1 116 ? -9.167 8.038 27.741 1.00 89.19 116 LEU A N 1
ATOM 859 C CA . LEU A 1 116 ? -8.312 8.516 28.827 1.00 89.19 116 LEU A CA 1
ATOM 860 C C . LEU A 1 116 ? -9.122 9.245 29.905 1.00 89.19 116 LEU A C 1
ATOM 862 O O . LEU A 1 116 ? -9.010 8.904 31.081 1.00 89.19 116 LEU A O 1
ATOM 866 N N . ASN A 1 117 ? -9.986 10.180 29.506 1.00 92.38 117 ASN A N 1
ATOM 867 C CA . ASN A 1 117 ? -10.870 10.893 30.429 1.00 92.38 117 ASN A CA 1
ATOM 868 C C . ASN A 1 117 ? -11.789 9.917 31.182 1.00 92.38 117 ASN A C 1
ATOM 870 O O . ASN A 1 117 ? -11.996 10.054 32.385 1.00 92.38 117 ASN A O 1
ATOM 874 N N . GLY A 1 118 ? -12.304 8.892 30.493 1.00 91.00 118 GLY A N 1
ATOM 875 C CA . GLY A 1 118 ? -13.102 7.834 31.108 1.00 91.00 118 GLY A CA 1
ATOM 876 C C . GLY A 1 118 ? -12.318 7.010 32.134 1.00 91.00 118 GLY A C 1
ATOM 877 O O . GLY A 1 118 ? -12.837 6.731 33.213 1.00 91.00 118 GLY A O 1
ATOM 878 N N . MET A 1 119 ? -11.064 6.656 31.839 1.00 91.94 119 MET A N 1
ATOM 879 C CA . MET A 1 119 ? -10.187 5.980 32.804 1.00 91.94 119 MET A CA 1
ATOM 880 C C . MET A 1 119 ? -9.886 6.855 34.022 1.00 91.94 119 MET A C 1
ATOM 882 O O . MET A 1 119 ? -9.964 6.361 35.143 1.00 91.94 119 MET A O 1
ATOM 886 N N . GLN A 1 120 ? -9.592 8.143 33.822 1.00 91.94 120 GLN A N 1
ATOM 887 C CA . GLN A 1 120 ? -9.350 9.087 34.916 1.00 91.94 120 GLN A CA 1
ATOM 888 C C . GLN A 1 120 ? -10.584 9.250 35.809 1.00 91.94 120 GLN A C 1
ATOM 890 O O . GLN A 1 120 ? -10.462 9.199 37.030 1.00 91.94 120 GLN A O 1
ATOM 895 N N . ALA A 1 121 ? -11.774 9.373 35.216 1.00 91.38 121 ALA A N 1
ATOM 896 C CA . ALA A 1 121 ? -13.026 9.448 35.962 1.00 91.38 121 ALA A CA 1
ATOM 897 C C . ALA A 1 121 ? -13.288 8.166 36.769 1.00 91.38 121 ALA A C 1
ATOM 899 O O . ALA A 1 121 ? -13.607 8.238 37.952 1.00 91.38 121 ALA A O 1
ATOM 900 N N . GLY A 1 122 ? -13.097 6.988 36.165 1.00 92.56 122 GLY A N 1
ATOM 901 C CA . GLY A 1 122 ? -13.241 5.710 36.866 1.00 92.56 122 GLY A CA 1
ATOM 902 C C . GLY A 1 122 ? -12.244 5.552 38.018 1.00 92.56 122 GLY A C 1
ATOM 903 O O . GLY A 1 122 ? -12.633 5.163 39.116 1.00 92.56 122 GLY A O 1
ATOM 904 N N . ALA A 1 123 ? -10.978 5.924 37.802 1.00 91.88 123 ALA A N 1
ATOM 905 C CA . ALA A 1 123 ? -9.944 5.905 38.835 1.00 91.88 123 ALA A CA 1
ATOM 906 C C . ALA A 1 123 ? -10.257 6.873 39.988 1.00 91.88 123 ALA A C 1
ATOM 908 O O . ALA A 1 123 ? -10.090 6.510 41.151 1.00 91.88 123 ALA A O 1
ATOM 909 N N . MET A 1 124 ? -10.769 8.069 39.680 1.00 92.31 124 MET A N 1
ATOM 910 C CA . MET A 1 124 ? -11.219 9.036 40.684 1.00 92.31 124 MET A CA 1
ATOM 911 C C . MET A 1 124 ? -12.374 8.478 41.525 1.00 92.31 124 MET A C 1
ATOM 913 O O . MET A 1 124 ? -12.337 8.593 42.749 1.00 92.31 124 MET A O 1
ATOM 917 N N . VAL A 1 125 ? -13.361 7.828 40.896 1.00 92.19 125 VAL A N 1
ATOM 918 C CA . VAL A 1 125 ? -14.467 7.168 41.611 1.00 92.19 125 VAL A CA 1
ATOM 919 C C . VAL A 1 125 ? -13.928 6.085 42.540 1.00 92.19 125 VAL A C 1
ATOM 921 O O . VAL A 1 125 ? -14.229 6.123 43.728 1.00 92.19 125 VAL A O 1
ATOM 924 N N . VAL A 1 126 ? -13.069 5.190 42.036 1.00 92.81 126 VAL A N 1
ATOM 925 C CA . VAL A 1 126 ? -12.418 4.141 42.843 1.00 92.81 126 VAL A CA 1
ATOM 926 C C . VAL A 1 126 ? -11.718 4.750 44.059 1.00 92.81 126 VAL A C 1
ATOM 928 O O . VAL A 1 126 ? -11.956 4.314 45.186 1.00 92.81 126 VAL A O 1
ATOM 931 N N . GLN A 1 127 ? -10.899 5.784 43.849 1.00 90.62 127 GLN A N 1
ATOM 932 C CA . GLN A 1 127 ? -10.128 6.435 44.907 1.00 90.62 127 GLN A CA 1
ATOM 933 C C . GLN A 1 127 ? -11.028 7.092 45.965 1.00 90.62 127 GLN A C 1
ATOM 935 O O . GLN A 1 127 ? -10.774 6.940 47.161 1.00 90.62 127 GLN A O 1
ATOM 940 N N . MET A 1 128 ? -12.101 7.766 45.545 1.00 89.88 128 MET A N 1
ATOM 941 C CA . MET A 1 128 ? -13.075 8.396 46.442 1.00 89.88 128 MET A CA 1
ATOM 942 C C . MET A 1 128 ? -13.857 7.356 47.256 1.00 89.88 128 MET A C 1
ATOM 944 O O . MET A 1 128 ? -14.045 7.506 48.463 1.00 89.88 128 MET A O 1
ATOM 948 N N . THR A 1 129 ? -14.280 6.263 46.622 1.00 91.12 129 THR A N 1
ATOM 949 C CA . THR A 1 129 ? -15.077 5.214 47.277 1.00 91.12 129 THR A CA 1
ATOM 950 C C . THR A 1 129 ? -14.248 4.367 48.238 1.00 91.12 129 THR A C 1
ATOM 952 O O . THR A 1 129 ? -14.764 3.922 49.263 1.00 91.12 129 THR A O 1
ATOM 955 N N . LEU A 1 130 ? -12.941 4.225 47.978 1.00 88.12 130 LEU A N 1
ATOM 956 C CA . LEU A 1 130 ? -11.990 3.601 48.902 1.00 88.12 130 LEU A CA 1
ATOM 957 C C . LEU A 1 130 ? -11.883 4.372 50.226 1.00 88.12 130 LEU A C 1
ATOM 959 O O . LEU A 1 130 ? -11.822 3.748 51.283 1.00 88.12 130 LEU A O 1
ATOM 963 N N . GLN A 1 131 ? -11.901 5.709 50.185 1.00 86.44 131 GLN A N 1
ATOM 964 C CA . GLN A 1 131 ? -11.881 6.540 51.397 1.00 86.44 131 GLN A CA 1
ATOM 965 C C . GLN A 1 131 ? -13.167 6.388 52.218 1.00 86.44 131 GLN A C 1
ATOM 967 O O . GLN A 1 131 ? -13.113 6.322 53.445 1.00 86.44 131 GLN A O 1
ATOM 972 N N . ASN A 1 132 ? -14.310 6.262 51.541 1.00 88.00 132 ASN A N 1
ATOM 973 C CA . ASN A 1 132 ? -15.626 6.170 52.175 1.00 88.00 132 ASN A CA 1
ATOM 974 C C . ASN A 1 132 ? -16.070 4.729 52.497 1.00 88.00 132 ASN A C 1
ATOM 976 O O . ASN A 1 132 ? -17.170 4.539 53.010 1.00 88.00 132 ASN A O 1
ATOM 980 N N . LYS A 1 133 ? -15.234 3.715 52.212 1.00 89.75 133 LYS A N 1
ATOM 981 C CA . LYS A 1 133 ? -15.553 2.276 52.340 1.00 89.75 133 LYS A CA 1
ATOM 982 C C . LYS A 1 133 ? -16.838 1.857 51.600 1.00 89.75 133 LYS A C 1
ATOM 984 O O . LYS A 1 133 ? -17.518 0.919 52.013 1.00 89.75 133 LYS A O 1
ATOM 989 N N . ASP A 1 134 ? -17.149 2.533 50.496 1.00 90.19 134 ASP A N 1
ATOM 990 C CA . ASP A 1 134 ? -18.297 2.231 49.638 1.00 90.19 134 ASP A CA 1
ATOM 991 C C . ASP A 1 134 ? -17.918 1.176 48.588 1.00 90.19 134 ASP A C 1
ATOM 993 O O . ASP A 1 134 ? -17.253 1.463 47.591 1.00 90.19 134 ASP A O 1
ATOM 997 N N . LEU A 1 135 ? -18.339 -0.067 48.823 1.00 86.75 135 LEU A N 1
ATOM 998 C CA . LEU A 1 135 ? -18.064 -1.192 47.926 1.00 86.75 135 LEU A CA 1
ATOM 999 C C . LEU A 1 135 ? -18.877 -1.135 46.620 1.00 86.75 135 LEU A C 1
ATOM 1001 O O . LEU A 1 135 ? -18.412 -1.649 45.600 1.00 86.75 135 LEU A O 1
ATOM 1005 N N . ASP A 1 136 ? -20.057 -0.507 46.620 1.00 87.44 136 ASP A N 1
ATOM 1006 C CA . ASP A 1 136 ? -20.893 -0.392 45.417 1.00 87.44 136 ASP A CA 1
ATOM 1007 C C . ASP A 1 136 ? -20.301 0.644 44.452 1.00 87.44 136 ASP A C 1
ATOM 1009 O O . ASP A 1 136 ? -20.129 0.388 43.254 1.00 87.44 136 ASP A O 1
ATOM 1013 N N . GLY A 1 137 ? -19.874 1.788 44.991 1.00 85.50 137 GLY A N 1
ATOM 1014 C CA . GLY A 1 137 ? -19.120 2.792 44.249 1.00 85.50 137 GLY A CA 1
ATOM 1015 C C . GLY A 1 137 ? -17.778 2.269 43.720 1.00 85.50 137 GLY A C 1
ATOM 1016 O O . GLY A 1 137 ? -17.412 2.574 42.581 1.00 85.50 137 GLY A O 1
ATOM 1017 N N . LEU A 1 138 ? -17.086 1.417 44.487 1.00 90.69 138 LEU A N 1
ATOM 1018 C CA . LEU A 1 138 ? -15.839 0.775 44.058 1.00 90.69 138 LEU A CA 1
ATOM 1019 C C . LEU A 1 138 ? -16.051 -0.095 42.812 1.00 90.69 138 LEU A C 1
ATOM 1021 O O . LEU A 1 138 ? -15.299 0.015 41.840 1.00 90.69 138 LEU A O 1
ATOM 1025 N N . SER A 1 139 ? -17.093 -0.933 42.827 1.00 90.81 139 SER A N 1
ATOM 1026 C CA . SER A 1 139 ? -17.454 -1.799 41.699 1.00 90.81 139 SER A CA 1
ATOM 1027 C C . SER A 1 139 ? -17.770 -0.981 40.442 1.00 90.81 139 SER A C 1
ATOM 1029 O O . SER A 1 139 ? -17.229 -1.248 39.366 1.00 90.81 139 SER A O 1
ATOM 1031 N N . LYS A 1 140 ? -18.558 0.094 40.588 1.00 90.50 140 LYS A N 1
ATOM 1032 C CA . LYS A 1 140 ? -18.898 1.017 39.491 1.00 90.50 140 LYS A CA 1
ATOM 1033 C C . LYS A 1 140 ? -17.667 1.717 38.915 1.00 90.50 140 LYS A C 1
ATOM 1035 O O . LYS A 1 140 ? -17.499 1.767 37.696 1.00 90.50 140 LYS A O 1
ATOM 1040 N N . GLY A 1 141 ? -16.783 2.233 39.772 1.00 90.44 141 GLY A N 1
ATOM 1041 C CA . GLY A 1 141 ? -15.533 2.864 39.347 1.00 90.44 141 GLY A CA 1
ATOM 1042 C C . GLY A 1 141 ? -14.632 1.896 38.575 1.00 90.44 141 GLY A C 1
ATOM 1043 O O . GLY A 1 141 ? -14.131 2.230 37.497 1.00 90.44 141 GLY A O 1
ATOM 1044 N N . TRP A 1 142 ? -14.496 0.662 39.070 1.00 93.81 142 TRP A N 1
ATOM 1045 C CA . TRP A 1 142 ? -13.742 -0.393 38.394 1.00 93.81 142 TRP A CA 1
ATOM 1046 C C . TRP A 1 142 ? -14.350 -0.777 37.041 1.00 93.81 142 TRP A C 1
ATOM 1048 O O . TRP A 1 142 ? -13.622 -0.971 36.066 1.00 93.81 142 TRP A O 1
ATOM 1058 N N . GLU A 1 143 ? -15.677 -0.835 36.933 1.00 93.19 143 GLU A N 1
ATOM 1059 C CA . GLU A 1 143 ? -16.350 -1.137 35.671 1.00 93.19 143 GLU A CA 1
ATOM 1060 C C . GLU A 1 143 ? -16.079 -0.068 34.600 1.00 93.19 143 GLU A C 1
ATOM 1062 O O . GLU A 1 143 ? -15.807 -0.407 33.442 1.00 93.19 143 GLU A O 1
ATOM 1067 N N . ILE A 1 144 ? -16.069 1.214 34.984 1.00 92.19 144 ILE A N 1
ATOM 1068 C CA . ILE A 1 144 ? -15.714 2.324 34.087 1.00 92.19 144 ILE A CA 1
ATOM 1069 C C . ILE A 1 144 ? -14.280 2.157 33.565 1.00 92.19 144 ILE A C 1
ATOM 1071 O O . ILE A 1 144 ? -14.046 2.288 32.356 1.00 92.19 144 ILE A O 1
ATOM 1075 N N . VAL A 1 145 ? -13.324 1.838 34.445 1.00 92.75 145 VAL A N 1
ATOM 1076 C CA . VAL A 1 145 ? -11.923 1.596 34.060 1.00 92.75 145 VAL A CA 1
ATOM 1077 C C . VAL A 1 145 ? -11.829 0.396 33.117 1.00 92.75 145 VAL A C 1
ATOM 1079 O O . VAL A 1 145 ? -11.291 0.520 32.015 1.00 92.75 145 VAL A O 1
ATOM 1082 N N . ARG A 1 146 ? -12.423 -0.744 33.490 1.00 93.56 146 ARG A N 1
ATOM 1083 C CA . ARG A 1 146 ? -12.418 -1.984 32.700 1.00 93.56 146 ARG A CA 1
ATOM 1084 C C . ARG A 1 146 ? -13.006 -1.780 31.302 1.00 93.56 146 ARG A C 1
ATOM 1086 O O . ARG A 1 146 ? -12.443 -2.262 30.320 1.00 93.56 146 ARG A O 1
ATOM 1093 N N . LYS A 1 147 ? -14.117 -1.045 31.187 1.00 90.19 147 LYS A N 1
ATOM 1094 C CA . LYS A 1 147 ? -14.761 -0.744 29.899 1.00 90.19 147 LYS A CA 1
ATOM 1095 C C . LYS A 1 147 ? -13.860 0.095 28.995 1.00 90.19 147 LYS A C 1
ATOM 1097 O O . LYS A 1 147 ? -13.782 -0.169 27.798 1.00 90.19 147 LYS A O 1
ATOM 1102 N N . ASN A 1 148 ? -13.185 1.104 29.544 1.00 90.88 148 ASN A N 1
ATOM 1103 C CA . ASN A 1 148 ? -12.273 1.942 28.767 1.00 90.88 148 ASN A CA 1
ATOM 1104 C C . ASN A 1 148 ? -10.980 1.202 28.394 1.00 90.88 148 ASN A C 1
ATOM 1106 O O . ASN A 1 148 ? -10.503 1.371 27.275 1.00 90.88 148 ASN A O 1
ATOM 1110 N N . LEU A 1 149 ? -10.480 0.306 29.249 1.00 88.25 149 LEU A N 1
ATOM 1111 C CA . LEU A 1 149 ? -9.370 -0.591 28.914 1.00 88.25 149 LEU A CA 1
ATOM 1112 C C . LEU A 1 149 ? -9.709 -1.504 27.721 1.00 88.25 149 LEU A C 1
ATOM 1114 O O . LEU A 1 149 ? -8.883 -1.675 26.826 1.00 88.25 149 LEU A O 1
ATOM 1118 N N . GLY A 1 150 ? -10.941 -2.028 27.669 1.00 86.62 150 GLY A N 1
ATOM 1119 C CA . GLY A 1 150 ? -11.445 -2.782 26.516 1.00 86.62 150 GLY A CA 1
ATOM 1120 C C . GLY A 1 150 ? -11.371 -1.980 25.214 1.00 86.62 150 GLY A C 1
ATOM 1121 O O . GLY A 1 150 ? -10.805 -2.449 24.234 1.00 86.62 150 GLY A O 1
ATOM 1122 N N . LYS A 1 151 ? -11.815 -0.717 25.236 1.00 85.56 151 LYS A N 1
ATOM 1123 C CA . LYS A 1 151 ? -11.736 0.167 24.061 1.00 85.56 151 LYS A CA 1
ATOM 1124 C C . LYS A 1 151 ? -10.300 0.416 23.588 1.00 85.56 151 LYS A C 1
ATOM 1126 O O . LYS A 1 151 ? -10.071 0.473 22.387 1.00 85.56 151 LYS A O 1
ATOM 1131 N N . VAL A 1 152 ? -9.327 0.566 24.500 1.00 85.81 152 VAL A N 1
ATOM 1132 C CA . VAL A 1 152 ? -7.904 0.707 24.116 1.00 85.81 152 VAL A CA 1
ATOM 1133 C C . VAL A 1 152 ? -7.412 -0.546 23.401 1.00 85.81 152 VAL A C 1
ATOM 1135 O O . VAL A 1 152 ? -6.748 -0.441 22.372 1.00 85.81 152 VAL A O 1
ATOM 1138 N N . LYS A 1 153 ? -7.740 -1.728 23.934 1.00 81.81 153 LYS A N 1
ATOM 1139 C CA . LYS A 1 153 ? -7.369 -3.003 23.316 1.00 81.81 153 LYS A CA 1
ATOM 1140 C C . LYS A 1 153 ? -7.899 -3.088 21.883 1.00 81.81 153 LYS A C 1
ATOM 1142 O O . LYS A 1 153 ? -7.127 -3.420 20.986 1.00 81.81 153 LYS A O 1
ATOM 1147 N N . ASP A 1 154 ? -9.170 -2.758 21.678 1.00 82.12 154 ASP A N 1
ATOM 1148 C CA . ASP A 1 154 ? -9.807 -2.832 20.361 1.00 82.12 154 ASP A CA 1
ATOM 1149 C C . ASP A 1 154 ? -9.137 -1.867 19.364 1.00 82.12 154 ASP A C 1
ATOM 1151 O O . ASP A 1 154 ? -8.731 -2.285 18.281 1.00 82.12 154 ASP A O 1
ATOM 1155 N N . LEU A 1 155 ? -8.869 -0.620 19.776 1.00 79.81 155 LEU A N 1
ATOM 1156 C CA . LEU A 1 155 ? -8.142 0.368 18.962 1.00 79.81 155 LEU A CA 1
ATOM 1157 C C . LEU A 1 155 ? -6.753 -0.102 18.520 1.00 79.81 155 LEU A C 1
ATOM 1159 O O . LEU A 1 155 ? -6.354 0.101 17.373 1.00 79.81 155 LEU A O 1
ATOM 1163 N N . VAL A 1 156 ? -5.983 -0.691 19.439 1.00 78.38 156 VAL A N 1
ATOM 1164 C CA . VAL A 1 156 ? -4.630 -1.178 19.136 1.00 78.38 156 VAL A CA 1
ATOM 1165 C C . VAL A 1 156 ? -4.695 -2.331 18.136 1.00 78.38 156 VAL A C 1
ATOM 1167 O O . VAL A 1 156 ? -3.906 -2.371 17.191 1.00 78.38 156 VAL A O 1
ATOM 1170 N N . MET A 1 157 ? -5.653 -3.245 18.301 1.00 76.69 157 MET A N 1
ATOM 1171 C CA . MET A 1 157 ? -5.848 -4.363 17.376 1.00 76.69 157 MET A CA 1
ATOM 1172 C C . MET A 1 157 ? -6.283 -3.891 15.984 1.00 76.69 157 MET A C 1
ATOM 1174 O O . MET A 1 157 ? -5.796 -4.419 14.978 1.00 76.69 157 MET A O 1
ATOM 1178 N N . ASP A 1 158 ? -7.125 -2.862 15.901 1.00 73.31 158 ASP A N 1
ATOM 1179 C CA . ASP A 1 158 ? -7.506 -2.250 14.628 1.00 73.31 158 ASP A CA 1
ATOM 1180 C C . ASP A 1 158 ? -6.319 -1.549 13.945 1.00 73.31 158 ASP A C 1
ATOM 1182 O O . ASP A 1 158 ? -6.106 -1.740 12.746 1.00 73.31 158 ASP A O 1
ATOM 1186 N N . MET A 1 159 ? -5.457 -0.845 14.689 1.00 70.06 159 MET A N 1
ATOM 1187 C CA . MET A 1 159 ? -4.231 -0.247 14.129 1.00 70.06 159 MET A CA 1
ATOM 1188 C C . MET A 1 159 ? -3.228 -1.292 13.615 1.00 70.06 159 MET A C 1
ATOM 1190 O O . MET A 1 159 ? -2.657 -1.138 12.530 1.00 70.06 159 MET A O 1
ATOM 1194 N N . LEU A 1 160 ? -3.025 -2.384 14.356 1.00 65.81 160 LEU A N 1
ATOM 1195 C CA . LEU A 1 160 ? -2.173 -3.496 13.915 1.00 65.81 160 LEU A CA 1
ATOM 1196 C C . LEU A 1 160 ? -2.752 -4.216 12.689 1.00 65.81 160 LEU A C 1
ATOM 1198 O O . LEU A 1 160 ? -2.005 -4.762 11.877 1.00 65.81 160 LEU A O 1
ATOM 1202 N N . SER A 1 161 ? -4.078 -4.195 12.533 1.00 62.72 161 SER A N 1
ATOM 1203 C CA . SER A 1 161 ? -4.751 -4.718 11.344 1.00 62.72 161 SER A CA 1
ATOM 1204 C C . SER A 1 161 ? -4.516 -3.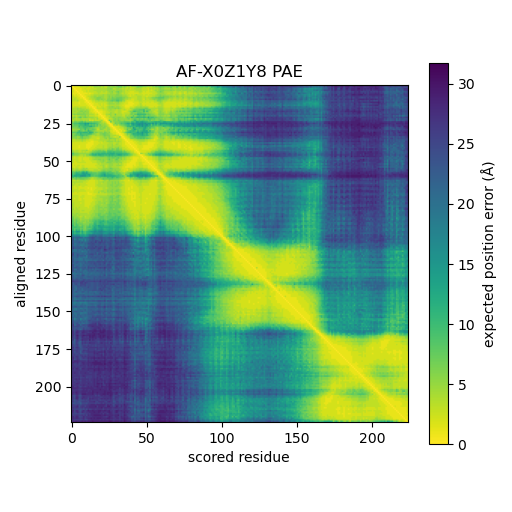842 10.112 1.00 62.72 161 SER A C 1
ATOM 1206 O O . SER A 1 161 ? -4.399 -4.373 9.014 1.00 62.72 161 SER A O 1
ATOM 1208 N N . TYR A 1 162 ? -4.441 -2.518 10.288 1.00 60.94 162 TYR A N 1
ATOM 1209 C CA . TYR A 1 162 ? -4.303 -1.549 9.194 1.00 60.94 162 TYR A CA 1
ATOM 1210 C C . TYR A 1 162 ? -2.874 -1.454 8.639 1.00 60.94 162 TYR A C 1
ATOM 1212 O O . TYR A 1 162 ? -2.661 -1.071 7.492 1.00 60.94 162 TYR A O 1
ATOM 1220 N N . THR A 1 163 ? -1.881 -1.798 9.460 1.00 58.03 163 THR A N 1
ATOM 1221 C CA . THR A 1 163 ? -0.453 -1.720 9.110 1.00 58.03 163 THR A CA 1
ATOM 1222 C C . THR A 1 163 ? 0.094 -2.996 8.474 1.00 58.03 163 THR A C 1
ATOM 1224 O O . THR A 1 163 ? 1.139 -2.953 7.826 1.00 58.03 163 THR A O 1
ATOM 1227 N N . LYS A 1 164 ? -0.596 -4.133 8.615 1.00 61.25 164 LYS A N 1
ATOM 1228 C CA . LYS A 1 164 ? -0.224 -5.369 7.921 1.00 61.25 164 LYS A CA 1
ATOM 1229 C C . LYS A 1 164 ? -0.770 -5.358 6.495 1.00 61.25 164 LYS A C 1
ATOM 1231 O O . LYS A 1 164 ? -1.979 -5.277 6.299 1.00 61.25 164 LYS A O 1
ATOM 1236 N N . GLU A 1 165 ? 0.104 -5.544 5.504 1.00 55.91 165 GLU A N 1
ATOM 1237 C CA . GLU A 1 165 ? -0.324 -5.981 4.171 1.00 55.91 165 GLU A CA 1
ATOM 1238 C C . GLU A 1 165 ? -1.023 -7.336 4.311 1.00 55.91 165 GLU A C 1
ATOM 1240 O O . GLU A 1 165 ? -0.394 -8.381 4.504 1.00 55.91 165 GLU A O 1
ATOM 1245 N N . ARG A 1 166 ? -2.357 -7.317 4.281 1.00 62.62 166 ARG A N 1
ATOM 1246 C CA . ARG A 1 166 ? -3.151 -8.537 4.336 1.00 62.62 166 ARG A CA 1
ATOM 1247 C C . ARG A 1 166 ? -3.041 -9.214 2.977 1.00 62.62 166 ARG A C 1
ATOM 1249 O O . ARG A 1 166 ? -3.588 -8.732 1.989 1.00 62.62 166 ARG A O 1
ATOM 1256 N N . LYS A 1 167 ? -2.306 -10.325 2.922 1.00 74.06 167 LYS A N 1
ATOM 1257 C CA . LYS A 1 167 ? -2.308 -11.193 1.743 1.00 74.06 167 LYS A CA 1
ATOM 1258 C C . LYS A 1 167 ? -3.712 -11.773 1.590 1.00 74.06 167 LYS A C 1
ATOM 1260 O O . LYS A 1 167 ? -4.214 -12.381 2.533 1.00 74.06 167 LYS A O 1
ATOM 1265 N N . LEU A 1 168 ? -4.331 -11.551 0.432 1.00 82.31 168 LEU A N 1
ATOM 1266 C CA . LEU A 1 168 ? -5.630 -12.133 0.101 1.00 82.31 168 LEU A CA 1
ATOM 1267 C C . LEU A 1 168 ? -5.503 -13.658 0.098 1.00 82.31 168 LEU A C 1
ATOM 1269 O O . LEU A 1 168 ? -4.661 -14.208 -0.613 1.00 82.31 168 LEU A O 1
ATOM 1273 N N . GLN A 1 169 ? -6.328 -14.320 0.902 1.00 89.25 169 GLN A N 1
ATOM 1274 C CA . GLN A 1 169 ? -6.447 -15.776 0.929 1.00 89.25 169 GLN A CA 1
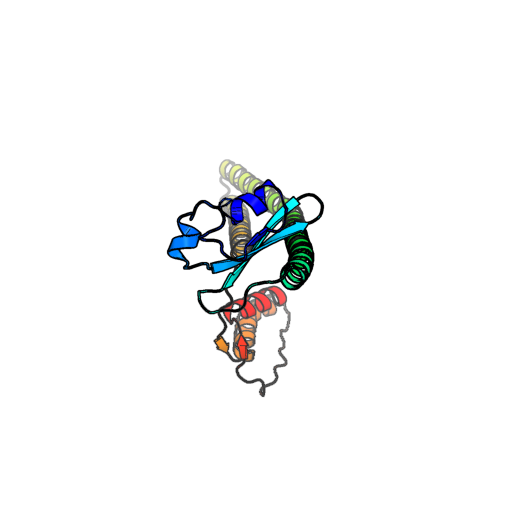ATOM 1275 C C . GLN A 1 169 ? -7.733 -16.139 0.197 1.00 89.25 169 GLN A C 1
ATOM 1277 O O . GLN A 1 169 ? -8.799 -16.138 0.796 1.00 89.25 169 GLN A O 1
ATOM 1282 N N . LEU A 1 170 ? -7.638 -16.317 -1.122 1.00 93.75 170 LEU A N 1
ATOM 1283 C CA . LEU A 1 170 ? -8.797 -16.598 -1.964 1.00 93.75 170 LEU A CA 1
ATOM 1284 C C . LEU A 1 170 ? -9.122 -18.090 -1.937 1.00 93.75 170 LEU A C 1
ATOM 1286 O O . LEU A 1 170 ? -8.292 -18.912 -2.321 1.00 93.75 170 LEU A O 1
ATOM 1290 N N . GLU A 1 171 ? -10.349 -18.412 -1.554 1.00 95.19 171 GLU A N 1
ATOM 1291 C CA . GLU A 1 171 ? -10.874 -19.770 -1.470 1.00 95.19 171 GLU A CA 1
ATOM 1292 C C . GLU A 1 171 ? -12.266 -19.822 -2.124 1.00 95.19 171 GLU A C 1
ATOM 1294 O O . GLU A 1 171 ? -13.000 -18.828 -2.083 1.00 95.19 171 GLU A O 1
ATOM 1299 N N . PRO A 1 172 ? -12.644 -20.939 -2.773 1.00 95.94 172 PRO A N 1
ATOM 1300 C CA . PRO A 1 172 ? -13.979 -21.106 -3.331 1.00 95.94 172 PRO A CA 1
ATOM 1301 C C . PRO A 1 172 ? -14.990 -21.280 -2.193 1.00 95.94 172 PRO A C 1
ATOM 1303 O O . PRO A 1 172 ? -15.070 -22.340 -1.577 1.00 95.94 172 PRO A O 1
ATOM 1306 N N . VAL A 1 173 ? -15.774 -20.241 -1.922 1.00 95.81 173 VAL A N 1
ATOM 1307 C CA . VAL A 1 173 ? -16.752 -20.206 -0.825 1.00 95.81 173 VAL A CA 1
ATOM 1308 C C . VAL A 1 173 ? -18.089 -19.676 -1.329 1.00 95.81 173 VAL A C 1
ATOM 1310 O O . VAL A 1 173 ? -18.129 -18.819 -2.216 1.00 95.81 173 VAL A O 1
ATOM 1313 N N . ASN A 1 174 ? -19.201 -20.187 -0.796 1.00 96.00 174 ASN A N 1
ATOM 1314 C CA . ASN A 1 174 ? -20.510 -19.612 -1.082 1.00 96.00 174 ASN A CA 1
ATOM 1315 C C . ASN A 1 174 ? -20.676 -18.310 -0.274 1.00 96.00 174 ASN A C 1
ATOM 1317 O O . ASN A 1 174 ? -20.606 -18.345 0.956 1.00 96.00 174 ASN A O 1
ATOM 1321 N N . PRO A 1 175 ? -20.916 -17.154 -0.917 1.00 95.25 175 PRO A N 1
ATOM 1322 C CA . PRO A 1 175 ? -21.094 -15.892 -0.199 1.00 95.25 175 PRO A CA 1
ATOM 1323 C C . PRO A 1 175 ? -22.257 -15.921 0.807 1.00 95.25 175 PRO A C 1
ATOM 1325 O O . PRO A 1 175 ? -22.196 -15.235 1.828 1.00 95.25 175 PRO A O 1
ATOM 1328 N N . ASN A 1 176 ? -23.297 -16.722 0.545 1.00 95.88 176 ASN A N 1
ATOM 1329 C CA . ASN A 1 176 ? -24.463 -16.842 1.422 1.00 95.88 176 ASN A CA 1
ATOM 1330 C C . ASN A 1 176 ? -24.120 -17.474 2.779 1.00 95.88 176 ASN A C 1
ATOM 1332 O O . ASN A 1 176 ? -24.758 -17.126 3.775 1.00 95.88 176 ASN A O 1
ATOM 1336 N N . ASP A 1 177 ? -23.105 -18.340 2.836 1.00 94.62 177 ASP A N 1
ATOM 1337 C CA . ASP A 1 177 ? -22.650 -18.954 4.089 1.00 94.62 177 ASP A CA 1
ATOM 1338 C C . ASP A 1 177 ? -22.042 -17.876 5.000 1.00 94.62 177 ASP A C 1
ATOM 1340 O O . ASP A 1 177 ? -22.440 -17.724 6.151 1.00 94.62 177 ASP A O 1
ATOM 1344 N N . ILE A 1 178 ? -21.187 -17.012 4.438 1.00 95.06 178 ILE A N 1
ATOM 1345 C CA . ILE A 1 178 ? -20.554 -15.905 5.175 1.00 95.06 178 ILE A CA 1
ATOM 1346 C C . ILE A 1 178 ? -21.609 -14.917 5.698 1.00 95.06 178 ILE A C 1
ATOM 1348 O O . ILE A 1 178 ? -21.504 -14.412 6.815 1.00 95.06 178 ILE A O 1
ATOM 1352 N N . VAL A 1 179 ? -22.628 -14.611 4.887 1.00 94.88 179 VAL A N 1
ATOM 1353 C CA . VAL A 1 179 ? -23.709 -13.703 5.297 1.00 94.88 179 VAL A CA 1
ATOM 1354 C C . VAL A 1 179 ? -24.557 -14.319 6.411 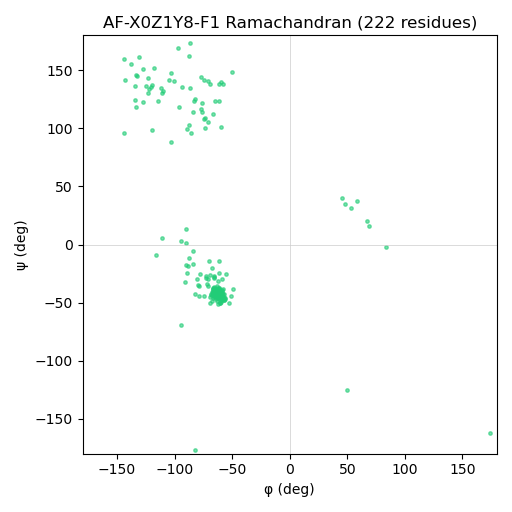1.00 94.88 179 VAL A C 1
ATOM 1356 O O . VAL A 1 179 ? -24.908 -13.612 7.356 1.00 94.88 179 VAL A O 1
ATOM 1359 N N . SER A 1 180 ? -24.861 -15.617 6.326 1.00 93.44 180 SER A N 1
ATOM 1360 C CA . SER A 1 180 ? -25.613 -16.344 7.356 1.00 93.44 180 SER A CA 1
ATOM 1361 C C . SER A 1 180 ? -24.914 -16.284 8.715 1.00 93.44 180 SER A C 1
ATOM 1363 O O . SER A 1 180 ? -25.550 -15.893 9.695 1.00 93.44 180 SER A O 1
ATOM 1365 N N . ASP A 1 181 ? -23.605 -16.547 8.753 1.00 93.88 181 ASP A N 1
ATOM 1366 C CA . ASP A 1 181 ? -22.801 -16.491 9.982 1.00 93.88 181 ASP A CA 1
ATOM 1367 C C . ASP A 1 181 ? -22.849 -15.099 10.639 1.00 93.88 181 ASP A C 1
ATOM 1369 O O . ASP A 1 181 ? -23.051 -14.952 11.849 1.00 93.88 181 ASP A O 1
ATOM 1373 N N . VAL A 1 182 ? -22.714 -14.038 9.834 1.00 94.69 182 VAL A N 1
ATOM 1374 C CA . VAL A 1 182 ? -22.750 -12.652 10.331 1.00 94.69 182 VAL A CA 1
ATOM 1375 C C . VAL A 1 182 ? -24.129 -12.288 10.876 1.00 94.69 182 VAL A C 1
ATOM 1377 O O . VAL A 1 182 ? -24.231 -11.620 11.910 1.00 94.69 182 VAL A O 1
ATOM 1380 N N . LEU A 1 183 ? -25.197 -12.712 10.197 1.00 93.06 183 LEU A N 1
ATOM 1381 C CA . LEU A 1 183 ? -26.567 -12.467 10.646 1.00 93.06 183 LEU A CA 1
ATOM 1382 C C . LEU A 1 183 ? -26.848 -13.165 11.970 1.00 93.06 183 LEU A C 1
ATOM 1384 O O . LEU A 1 183 ? -27.413 -12.533 12.859 1.00 93.06 183 LEU A O 1
ATOM 1388 N N . GLU A 1 184 ? -26.420 -14.419 12.126 1.00 91.62 184 GLU A N 1
ATOM 1389 C CA . GLU A 1 184 ? -26.572 -15.165 13.376 1.00 91.62 184 GLU A CA 1
ATOM 1390 C C . GLU A 1 184 ? -25.884 -14.437 14.538 1.00 91.62 184 GLU A C 1
ATOM 1392 O O . GLU A 1 184 ? -26.497 -14.208 15.587 1.00 91.62 184 GLU A O 1
ATOM 1397 N N . LEU A 1 185 ? -24.652 -13.961 14.321 1.00 91.44 185 LEU A N 1
ATOM 1398 C CA . LEU A 1 185 ? -23.904 -13.228 15.339 1.00 91.44 185 LEU A CA 1
ATOM 1399 C C . LEU A 1 185 ? -24.575 -11.896 15.717 1.00 91.44 185 LEU A C 1
ATOM 1401 O O . LEU A 1 185 ? -24.602 -11.510 16.890 1.00 91.44 185 LEU A O 1
ATOM 1405 N N . MET A 1 186 ? -25.115 -11.169 14.735 1.00 93.88 186 MET A N 1
ATOM 1406 C CA . MET A 1 186 ? -25.722 -9.850 14.951 1.00 93.88 186 MET A CA 1
ATOM 1407 C C . MET A 1 186 ? -27.180 -9.915 15.421 1.00 93.88 186 MET A C 1
ATOM 1409 O O . MET A 1 186 ? -27.668 -8.939 15.999 1.00 93.88 186 MET A O 1
ATOM 1413 N N . GLN A 1 187 ? -27.857 -11.056 15.267 1.00 90.88 187 GLN A N 1
ATOM 1414 C CA . GLN A 1 187 ? -29.266 -11.235 15.622 1.00 90.88 187 GLN A CA 1
ATOM 1415 C C . GLN A 1 187 ? -29.540 -10.917 17.095 1.00 90.88 187 GLN A C 1
ATOM 1417 O O . GLN A 1 187 ? -30.454 -10.152 17.404 1.00 90.88 187 GLN A O 1
ATOM 1422 N N . SER A 1 188 ? -28.718 -11.444 18.008 1.00 87.00 188 SER A N 1
ATOM 1423 C CA . SER A 1 188 ? -28.872 -11.217 19.453 1.00 87.00 188 SER A CA 1
ATOM 1424 C C . SER A 1 188 ? -28.715 -9.734 19.819 1.00 87.00 188 SER A C 1
ATOM 1426 O O . SER A 1 188 ? -29.525 -9.156 20.551 1.00 87.00 188 SER A O 1
ATOM 1428 N N . LYS A 1 189 ? -27.718 -9.066 19.222 1.00 89.00 189 LYS A N 1
ATOM 1429 C CA . LYS A 1 189 ? -27.457 -7.634 19.427 1.00 89.00 189 LYS A CA 1
ATOM 1430 C C . LYS A 1 189 ? -28.588 -6.760 18.870 1.00 89.00 189 LYS A C 1
ATOM 1432 O O . LYS A 1 189 ? -28.941 -5.756 19.490 1.00 89.00 189 LYS A O 1
ATOM 1437 N N . ALA A 1 190 ? -29.156 -7.136 17.724 1.00 91.38 190 ALA A N 1
ATOM 1438 C CA . ALA A 1 190 ? -30.275 -6.437 17.098 1.00 91.38 190 ALA A CA 1
ATOM 1439 C C . ALA A 1 190 ? -31.574 -6.596 17.902 1.00 91.38 190 ALA A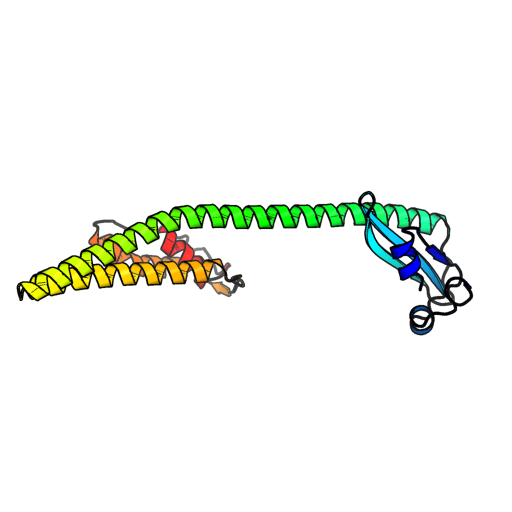 C 1
ATOM 1441 O O . ALA A 1 190 ? -32.236 -5.597 18.193 1.00 91.38 190 ALA A O 1
ATOM 1442 N N . GLN A 1 191 ? -31.892 -7.815 18.352 1.00 90.06 191 GLN A N 1
ATOM 1443 C CA . GLN A 1 191 ? -33.058 -8.095 19.197 1.00 90.06 191 GLN A CA 1
ATOM 1444 C C . GLN A 1 191 ? -33.020 -7.307 20.508 1.00 90.06 191 GLN A C 1
ATOM 1446 O O . GLN A 1 191 ? -34.020 -6.693 20.877 1.00 90.06 191 GLN A O 1
ATOM 1451 N N . GLY A 1 192 ? -31.854 -7.228 21.160 1.00 89.12 192 GLY A N 1
ATOM 1452 C CA . GLY A 1 192 ? -31.665 -6.416 22.367 1.00 89.12 192 GLY A CA 1
ATOM 1453 C C . GLY A 1 192 ? -31.907 -4.912 22.168 1.00 89.12 192 GLY A C 1
ATOM 1454 O O . GLY A 1 192 ? -32.052 -4.179 23.142 1.00 89.12 192 GLY A O 1
ATOM 1455 N N . ARG A 1 193 ? -31.973 -4.442 20.916 1.00 92.50 193 ARG A N 1
ATOM 1456 C CA . ARG A 1 193 ? -32.285 -3.056 20.535 1.00 92.50 193 ARG A CA 1
ATOM 1457 C C . ARG A 1 193 ? -33.651 -2.909 19.854 1.00 92.50 193 ARG A C 1
ATOM 1459 O O . ARG A 1 193 ? -33.964 -1.824 19.376 1.00 92.50 193 ARG A O 1
ATOM 1466 N N . GLY A 1 194 ? -34.448 -3.978 19.777 1.00 92.31 194 GLY A N 1
ATOM 1467 C CA . GLY A 1 194 ? -35.734 -3.983 19.070 1.00 92.31 194 GLY A CA 1
ATOM 1468 C C . GLY A 1 194 ? -35.613 -3.839 17.547 1.00 92.31 194 GLY A C 1
ATOM 1469 O O . GLY A 1 194 ? -36.576 -3.452 16.889 1.00 92.31 194 GLY A O 1
ATOM 1470 N N . ILE A 1 195 ? -34.440 -4.127 16.977 1.00 93.81 195 ILE A N 1
ATOM 1471 C CA . ILE A 1 195 ? -34.167 -4.023 15.540 1.00 93.81 195 ILE A CA 1
ATOM 1472 C C . ILE A 1 195 ? -34.403 -5.387 14.888 1.00 93.81 195 ILE A C 1
ATOM 1474 O O . ILE A 1 195 ? -33.954 -6.418 15.391 1.00 93.81 195 ILE A O 1
ATOM 1478 N N . ARG A 1 196 ? -35.088 -5.395 13.741 1.00 90.00 196 ARG A N 1
ATOM 1479 C CA . ARG A 1 196 ? -35.280 -6.590 12.913 1.00 90.00 196 ARG A CA 1
ATOM 1480 C C . ARG A 1 196 ? -34.233 -6.619 11.802 1.00 90.00 196 ARG A C 1
ATOM 1482 O O . ARG A 1 196 ? -34.239 -5.739 10.948 1.00 90.00 196 ARG A O 1
ATOM 1489 N N . LEU A 1 197 ? -33.384 -7.643 11.792 1.00 90.88 197 LEU A N 1
ATOM 1490 C CA . LEU A 1 197 ? -32.500 -7.938 10.664 1.00 90.88 197 LEU A CA 1
ATOM 1491 C C . LEU A 1 197 ? -33.235 -8.822 9.649 1.00 90.88 197 LEU A C 1
ATOM 1493 O O . LEU A 1 197 ? -33.908 -9.782 10.023 1.00 90.88 197 LEU A O 1
ATOM 1497 N N . THR A 1 198 ? -33.119 -8.484 8.367 1.00 90.19 198 THR A N 1
ATOM 1498 C CA . THR A 1 198 ? -33.693 -9.246 7.249 1.00 90.19 198 THR A CA 1
ATOM 1499 C C . THR A 1 198 ? -32.652 -9.389 6.152 1.00 90.19 198 THR A C 1
ATOM 1501 O O . THR A 1 198 ? -32.010 -8.400 5.801 1.00 90.19 198 THR A O 1
ATOM 1504 N N . ALA A 1 199 ? -32.527 -10.582 5.579 1.00 90.25 199 ALA A N 1
ATOM 1505 C CA . ALA A 1 199 ? -31.616 -10.856 4.476 1.00 90.25 199 ALA A CA 1
ATOM 1506 C C . ALA A 1 199 ? -32.386 -11.328 3.244 1.00 90.25 199 ALA A C 1
ATOM 1508 O O . ALA A 1 199 ? -33.312 -12.129 3.355 1.00 90.25 199 ALA A O 1
ATOM 1509 N N . ASN A 1 200 ? -31.997 -10.819 2.077 1.00 93.81 200 ASN A N 1
ATOM 1510 C CA . ASN A 1 200 ? -32.518 -11.244 0.785 1.00 93.81 200 ASN A CA 1
ATOM 1511 C C . ASN A 1 200 ? -31.344 -11.775 -0.041 1.00 93.81 200 ASN A C 1
ATOM 1513 O O . ASN A 1 200 ? -30.556 -10.990 -0.568 1.00 93.81 200 ASN A O 1
ATOM 1517 N N . LEU A 1 201 ? -31.195 -13.099 -0.062 1.00 92.44 201 LEU A N 1
ATOM 1518 C CA . LEU A 1 201 ? -30.070 -13.800 -0.678 1.00 92.44 201 LEU A CA 1
ATOM 1519 C C . LEU A 1 201 ? -30.555 -14.567 -1.908 1.00 92.44 201 LEU A C 1
ATOM 1521 O O . LEU A 1 201 ? -31.580 -15.248 -1.846 1.00 92.44 201 LEU A O 1
ATOM 1525 N N . ASP A 1 202 ? -29.818 -14.485 -3.018 1.00 94.00 202 ASP A N 1
ATOM 1526 C CA . ASP A 1 202 ? -30.096 -15.325 -4.186 1.00 94.00 202 ASP A CA 1
ATOM 1527 C C . ASP A 1 202 ? -29.561 -16.738 -3.920 1.00 94.00 202 ASP A C 1
ATOM 1529 O O . ASP A 1 202 ? -28.357 -16.947 -3.757 1.00 94.00 202 ASP A O 1
ATOM 1533 N N . SER A 1 203 ? -30.454 -17.725 -3.872 1.00 88.94 203 SER A N 1
ATOM 1534 C CA . SER A 1 203 ? -30.099 -19.130 -3.643 1.00 88.94 203 SER A CA 1
ATOM 1535 C C . SER A 1 203 ? -29.363 -19.771 -4.821 1.00 88.94 203 SER A C 1
ATOM 1537 O O . SER A 1 203 ? -28.774 -20.838 -4.668 1.00 88.94 203 SER A O 1
ATOM 1539 N N . ARG A 1 204 ? -29.371 -19.128 -5.995 1.00 92.19 204 ARG A N 1
ATOM 1540 C CA . ARG A 1 204 ? -28.643 -19.581 -7.190 1.00 92.19 204 ARG A CA 1
ATOM 1541 C C . ARG A 1 204 ? -27.183 -19.138 -7.186 1.00 92.19 204 ARG A C 1
ATOM 1543 O O . ARG A 1 204 ? -26.435 -19.512 -8.087 1.00 92.19 204 ARG A O 1
ATOM 1550 N N . LEU A 1 205 ? -26.781 -18.324 -6.210 1.00 88.44 205 LEU A N 1
ATOM 1551 C CA . LEU A 1 205 ? -25.404 -17.884 -6.060 1.00 88.44 205 LEU A CA 1
ATOM 1552 C C . LEU A 1 205 ? -24.528 -19.093 -5.685 1.00 88.44 205 LEU A C 1
ATOM 1554 O O . LEU A 1 205 ? -24.690 -19.694 -4.623 1.00 88.44 205 LEU A O 1
ATOM 1558 N N . GLY A 1 206 ? -23.644 -19.484 -6.603 1.00 90.25 206 GLY A N 1
ATOM 1559 C CA . GLY A 1 206 ? -22.686 -20.570 -6.401 1.00 90.25 206 GLY A CA 1
ATOM 1560 C C . GLY A 1 206 ? -21.433 -20.124 -5.645 1.00 90.25 206 GLY A C 1
ATOM 1561 O O . GLY A 1 206 ? -21.301 -18.968 -5.240 1.00 90.25 206 GLY A O 1
ATOM 1562 N N . ALA A 1 207 ? -20.483 -21.047 -5.489 1.00 93.19 207 ALA A N 1
ATOM 1563 C CA . ALA A 1 207 ? -19.185 -20.734 -4.904 1.00 93.19 207 ALA A CA 1
ATOM 1564 C C . ALA A 1 207 ? -18.428 -19.693 -5.748 1.00 93.19 207 ALA A C 1
ATOM 1566 O O . ALA A 1 207 ? -18.389 -19.777 -6.977 1.00 93.19 207 ALA A O 1
ATOM 1567 N N . ALA A 1 208 ? -17.798 -18.735 -5.072 1.00 93.25 208 ALA A N 1
ATOM 1568 C CA . ALA A 1 208 ? -16.960 -17.705 -5.667 1.00 93.25 208 ALA A CA 1
ATOM 1569 C C . ALA A 1 208 ? -15.594 -17.676 -4.972 1.00 93.25 208 ALA A C 1
ATOM 1571 O O . ALA A 1 208 ? -15.485 -17.994 -3.791 1.00 93.25 208 ALA A O 1
ATOM 1572 N N . MET A 1 209 ? -14.550 -17.276 -5.700 1.00 96.50 209 MET A N 1
ATOM 1573 C CA . MET A 1 209 ? -13.213 -17.099 -5.126 1.00 96.50 209 MET A CA 1
ATOM 1574 C C . MET A 1 209 ? -13.189 -15.831 -4.271 1.00 96.50 209 MET A C 1
ATOM 1576 O O . MET A 1 209 ? -13.088 -14.724 -4.803 1.00 96.50 209 MET A O 1
ATOM 1580 N N . LEU A 1 210 ? -13.293 -15.987 -2.954 1.00 94.69 210 LEU A N 1
ATOM 1581 C CA . LEU A 1 210 ? -13.335 -14.885 -1.993 1.00 94.69 210 LEU A CA 1
ATOM 1582 C C . LEU A 1 210 ? -12.350 -15.123 -0.852 1.00 94.69 210 LEU A C 1
ATOM 1584 O O . LEU A 1 210 ? -11.933 -16.246 -0.606 1.00 94.69 210 LEU A O 1
ATOM 1588 N N . ASP A 1 211 ? -12.005 -14.058 -0.131 1.00 94.25 211 ASP A N 1
ATOM 1589 C CA . ASP A 1 211 ? -11.359 -14.165 1.180 1.00 94.25 211 ASP A CA 1
ATOM 1590 C C . ASP A 1 211 ? -12.450 -14.221 2.256 1.00 94.25 211 ASP A C 1
ATOM 1592 O O . ASP A 1 211 ? -13.000 -13.165 2.600 1.00 94.25 211 ASP A O 1
ATOM 1596 N N . PRO A 1 212 ? -12.802 -15.415 2.779 1.00 93.75 212 PRO A N 1
ATOM 1597 C CA . PRO A 1 212 ? -13.946 -15.564 3.673 1.00 93.75 212 PRO A CA 1
ATOM 1598 C C . PRO A 1 212 ? -13.779 -14.735 4.947 1.00 93.75 212 PRO A C 1
ATOM 1600 O O . PRO A 1 212 ? -14.695 -14.026 5.360 1.00 93.75 212 PRO A O 1
ATOM 1603 N N . THR A 1 213 ? -12.573 -14.724 5.519 1.00 90.25 213 THR A N 1
ATOM 1604 C CA . THR A 1 213 ? -12.270 -13.950 6.731 1.00 90.25 213 THR A CA 1
ATOM 1605 C C . THR A 1 213 ? -12.370 -12.440 6.474 1.00 90.25 213 THR A C 1
ATOM 1607 O O . THR A 1 213 ? -12.815 -11.677 7.334 1.00 90.25 213 THR A O 1
ATOM 1610 N N . GLY A 1 214 ? -11.970 -11.988 5.283 1.00 88.81 214 GLY A N 1
ATOM 1611 C CA . GLY A 1 214 ? -12.029 -10.585 4.880 1.00 88.81 214 GLY A CA 1
ATOM 1612 C C . GLY A 1 214 ? -13.450 -10.090 4.676 1.00 88.81 214 GLY A C 1
ATOM 1613 O O . GLY A 1 214 ? -13.834 -9.073 5.255 1.00 88.81 214 GLY A O 1
ATOM 1614 N N . ILE A 1 215 ? -14.235 -10.833 3.895 1.00 93.81 215 ILE A N 1
ATOM 1615 C CA . ILE A 1 215 ? -15.640 -10.511 3.634 1.00 93.81 215 ILE A CA 1
ATOM 1616 C C . ILE A 1 215 ? -16.451 -10.559 4.930 1.00 93.81 215 ILE A C 1
ATOM 1618 O O . ILE A 1 215 ? -17.213 -9.631 5.193 1.00 93.81 215 ILE A O 1
ATOM 1622 N N . HIS A 1 216 ? -16.220 -11.555 5.790 1.00 94.19 216 HIS A N 1
ATOM 1623 C CA . HIS A 1 216 ? -16.861 -11.633 7.102 1.00 94.19 216 HIS A CA 1
ATOM 1624 C C . HIS A 1 216 ? -16.610 -10.368 7.941 1.00 94.19 216 HIS A C 1
ATOM 1626 O O . HI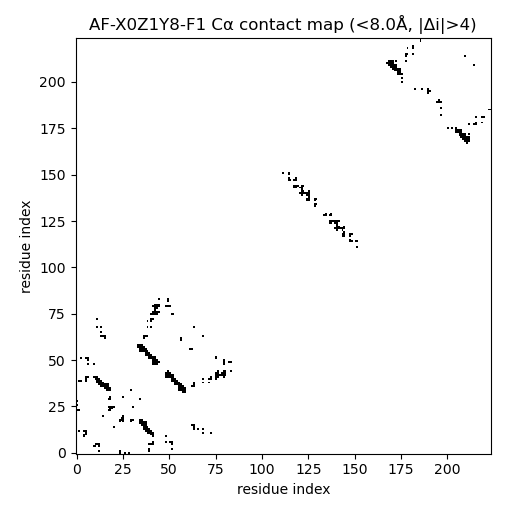S A 1 216 ? -17.544 -9.783 8.489 1.00 94.19 216 HIS A O 1
ATOM 1632 N N . ARG A 1 217 ? -15.363 -9.872 7.996 1.00 86.62 217 ARG A N 1
ATOM 1633 C CA . ARG A 1 217 ? -15.029 -8.632 8.722 1.00 86.62 217 ARG A CA 1
ATOM 1634 C C . ARG A 1 217 ? -15.698 -7.395 8.114 1.00 86.62 217 ARG A C 1
ATOM 1636 O O . ARG A 1 217 ? -16.145 -6.529 8.861 1.00 86.62 217 ARG A O 1
ATOM 1643 N N . VAL A 1 218 ? -15.778 -7.305 6.784 1.00 88.75 218 VAL A N 1
ATOM 1644 C CA . VAL A 1 218 ? -16.489 -6.210 6.099 1.00 88.75 218 VAL A CA 1
ATOM 1645 C C . VAL A 1 218 ? -17.965 -6.212 6.484 1.00 88.75 218 VAL A C 1
ATOM 1647 O O . VAL A 1 218 ? -18.485 -5.184 6.909 1.00 88.75 218 VAL A O 1
ATOM 1650 N N . LEU A 1 219 ? -18.623 -7.367 6.392 1.00 92.81 219 LEU A N 1
ATOM 1651 C CA . LEU A 1 219 ? -20.035 -7.507 6.732 1.00 92.81 219 LEU A CA 1
ATOM 1652 C C . LEU A 1 219 ? -20.298 -7.195 8.211 1.00 92.81 219 LEU A C 1
ATOM 1654 O O . LEU A 1 219 ? -21.229 -6.451 8.509 1.00 92.81 219 LEU A O 1
ATOM 1658 N N . LEU A 1 220 ? -19.444 -7.662 9.129 1.00 89.00 220 LEU A N 1
ATOM 1659 C CA . LEU A 1 220 ? -19.544 -7.305 10.549 1.00 89.00 220 LEU A CA 1
ATOM 1660 C C . LEU A 1 220 ? -19.456 -5.798 10.792 1.00 89.00 220 LEU A C 1
ATOM 1662 O O . LEU A 1 220 ? -20.209 -5.275 11.607 1.00 89.00 220 LEU A O 1
ATOM 1666 N N . ASN A 1 221 ? -18.562 -5.101 10.093 1.00 81.94 221 ASN A N 1
ATOM 1667 C CA . ASN A 1 221 ? -18.405 -3.655 10.246 1.00 81.94 221 ASN A CA 1
ATOM 1668 C C . ASN A 1 221 ? -19.578 -2.862 9.655 1.00 81.94 221 ASN A C 1
ATOM 1670 O O . ASN A 1 221 ? -19.861 -1.764 10.122 1.00 81.94 221 ASN A O 1
ATOM 1674 N N . LEU A 1 222 ? -20.230 -3.383 8.612 1.00 86.62 222 LEU A N 1
ATOM 1675 C CA . LEU A 1 222 ? -21.385 -2.735 7.988 1.00 86.62 222 LEU A CA 1
ATOM 1676 C C . LEU A 1 222 ? -22.678 -2.959 8.780 1.00 86.62 222 LEU A C 1
ATOM 1678 O O . LEU A 1 222 ? -23.538 -2.081 8.798 1.00 86.62 222 LEU A O 1
ATOM 1682 N N . VAL A 1 223 ? -22.829 -4.130 9.405 1.00 86.06 223 VAL A N 1
ATOM 1683 C CA . VAL A 1 223 ? -24.042 -4.511 10.148 1.00 86.06 223 VAL A CA 1
ATOM 1684 C C . VAL A 1 223 ? -23.970 -4.125 11.636 1.00 86.06 223 VAL A C 1
ATOM 1686 O O . VAL A 1 223 ? -25.009 -3.853 12.240 1.00 86.06 223 VAL A O 1
ATOM 1689 N N . GLY A 1 224 ? -22.777 -4.147 12.242 1.00 73.88 224 GLY A N 1
ATOM 1690 C CA . GLY A 1 224 ? -22.551 -4.052 13.695 1.00 73.88 224 GLY A CA 1
ATOM 1691 C C . GLY A 1 224 ? -22.645 -2.659 14.306 1.00 73.88 224 GLY A C 1
ATOM 1692 O O . GLY A 1 224 ? -23.074 -2.603 15.494 1.00 73.88 224 GLY A O 1
#

Solvent-accessible surface area (backbone atoms only — not comparable to full-atom values): 12366 Å² total; per-residue (Å²): 86,75,67,58,50,22,67,74,71,58,44,68,45,79,35,67,41,42,59,77,31,76,93,34,69,44,35,67,73,40,60,77,61,51,36,26,20,37,39,35,22,29,14,29,42,89,97,40,70,80,48,69,49,74,51,70,34,49,84,94,55,85,67,74,49,71,68,56,46,53,53,43,42,54,50,19,38,54,50,17,42,50,51,52,51,54,52,52,50,53,51,50,54,50,52,50,53,50,48,54,50,48,55,51,50,57,57,45,50,57,52,52,50,52,38,49,53,40,31,51,52,12,51,50,38,29,57,56,19,62,77,69,71,34,66,67,49,29,52,53,13,47,49,40,29,53,55,29,52,51,53,54,53,52,52,53,54,53,52,59,56,72,73,47,86,76,78,83,60,70,42,80,41,46,64,65,58,51,51,50,55,48,48,62,67,44,45,63,64,30,51,79,68,76,46,86,88,84,86,90,77,71,86,82,64,60,68,39,79,39,35,65,73,58,54,40,52,52,51,45,69,75,76,106

Radius of gyration: 33.05 Å; Cα contacts (8 Å, |Δi|>4): 248; chains: 1; bounding box: 76×37×90 Å

Secondary structure (DSSP, 8-state):
-HHHHHHHH---EEES-TTT-TTTTT-HHHHHTT--EEEEEEEEETTEEEEEEEEEE-TTSPPPPHHHHHHHHHHHHHHHHHHHHHHHHHHHHHHHHHHHHHHHHHHHHHHHHHHHHHHHHHHHHHHHHHHHT-HHHHHHHHHHHHHHHHHHHHHHHHHHHHHS------EEE-HHHHHHHHHHHHHHHHHTTTPPP-----TT---EEE-HHHHHHHHHHHH-